Protein AF-A0AAN7XV33-F1 (afdb_monomer_lite)

Foldseek 3Di:
DPPDPPDDPLQVQLVVCLVLQVVLVFDNLCSSVLSSLLSCCAEPRLVVSVVSLVQQVVQVVVVDDCADPNDGSHGDPLSSQLSVLLSPDGLYPVVLVVQLVVVCVVPVVCSVVSVVCSVVVSVVRSVVSSVRSSVSSVPDDPLPLVVCLVPDDQAQPDPSLLVSLVVQLVQWDDDPNDIDGDDPLNPDPCSVVSNQSSCVHHVVVVRPVND

Organism: Eleginops maclovinus (NCBI:txid56733)

Secondary structure (DSSP, 8-state):
--S-TT--HHHHHHHHHHHHHHHTT--HHHHHHHHHHHHHHHHT-HHHHHHHHHHHHHHHHTT--SEETTEE----HHHHHHHHHHH-S--SHHHHHHHHHHHHHH-GGGHHHHHHHHHHHHHHHHHHHHHHHHHHHHH-----HHHHHHHS---TT-HHHHHHHHHHHHTEEEETTEEEE-GGGTT-TTHHHHHHHHHHHS--TTSGGG-

pLDDT: mean 87.19, std 9.7, range [51.56, 97.25]

Sequence (211 aa):
MVGYPSITFQWLCSYVFMPVAFVMGIPYEESFTVAELIGTKLFLNEFVAYQKLSALKTNRLSGIDQIVGGQLQWLSVRSEIISTYSLCGFANFSSLGIMIGGLTSICPSRRNDISSMVLRAMLTATTVSLINACIAGILFVPLDCVNLFTTSVFNATDVDIQTCCQDLFQKSTDINGTISFEESWSTVTNVTVFLAKCCQCCNLSDVPVCF

Radius of gyration: 23.07 Å; chains: 1; bounding box: 62×26×62 Å

Structure (mmCIF, N/CA/C/O backbone):
data_AF-A0AAN7XV33-F1
#
_entry.id   AF-A0AAN7XV33-F1
#
loop_
_atom_site.group_PDB
_atom_site.id
_atom_site.type_symbol
_atom_site.label_atom_id
_atom_site.label_alt_id
_atom_site.label_comp_id
_atom_site.label_asym_id
_atom_site.label_entity_id
_atom_site.label_seq_id
_atom_site.pdbx_PDB_ins_code
_atom_site.Cartn_x
_atom_site.Cartn_y
_atom_site.Cartn_z
_atom_site.occupancy
_atom_site.B_iso_or_equiv
_atom_site.auth_seq_id
_atom_site.auth_comp_id
_atom_site.auth_asym_id
_atom_site.auth_atom_id
_atom_site.pdbx_PDB_model_num
ATOM 1 N N . MET A 1 1 ? -16.958 6.732 -27.019 1.00 56.16 1 MET A N 1
ATOM 2 C CA . MET A 1 1 ? -16.419 5.361 -27.176 1.00 56.16 1 MET A CA 1
ATOM 3 C C . MET A 1 1 ? -16.771 4.577 -25.912 1.00 56.16 1 MET A C 1
ATOM 5 O O . MET A 1 1 ? -16.622 5.126 -24.833 1.00 56.16 1 MET A O 1
ATOM 9 N N . VAL A 1 2 ? -17.343 3.376 -26.051 1.00 77.19 2 VAL A N 1
ATOM 10 C CA . VAL A 1 2 ? -17.753 2.403 -24.997 1.00 77.19 2 VAL A CA 1
ATOM 11 C C . VAL A 1 2 ? -18.768 2.850 -23.917 1.00 77.19 2 VAL A C 1
ATOM 13 O O . VAL A 1 2 ? -19.321 1.999 -23.238 1.00 77.19 2 VAL A O 1
ATOM 16 N N . GLY A 1 3 ? -19.098 4.138 -23.777 1.00 82.06 3 GLY A N 1
ATOM 17 C CA . GLY A 1 3 ? -20.213 4.593 -22.923 1.00 82.06 3 GLY A CA 1
ATOM 18 C C . GLY A 1 3 ? -19.929 4.627 -21.414 1.00 82.06 3 GLY A C 1
ATOM 19 O O . GLY A 1 3 ? -20.842 4.889 -20.640 1.00 82.06 3 GLY A O 1
ATOM 20 N N . TYR A 1 4 ? -18.674 4.425 -20.998 1.00 78.81 4 TYR A N 1
ATOM 21 C CA . TYR A 1 4 ? -18.235 4.503 -19.602 1.00 78.81 4 TYR A CA 1
ATOM 22 C C . TYR A 1 4 ? -17.256 5.672 -19.402 1.00 78.81 4 TYR A C 1
ATOM 24 O O . TYR A 1 4 ? -16.061 5.513 -19.655 1.00 78.81 4 TYR A O 1
ATOM 32 N N . PRO A 1 5 ? -17.724 6.853 -18.954 1.00 78.81 5 PRO A N 1
ATOM 33 C CA . PRO A 1 5 ? -16.861 8.018 -18.737 1.00 78.81 5 PRO A CA 1
ATOM 34 C C . PRO A 1 5 ? -15.928 7.863 -17.524 1.00 78.81 5 PRO A C 1
ATOM 36 O O . PRO A 1 5 ? -14.960 8.603 -17.399 1.00 78.81 5 PRO A O 1
ATOM 39 N N . SER A 1 6 ? -16.200 6.896 -16.644 1.00 77.81 6 SER A N 1
ATOM 40 C CA . SER A 1 6 ? -15.480 6.685 -15.383 1.00 77.81 6 SER A CA 1
ATOM 41 C C . SER A 1 6 ? -14.223 5.815 -15.511 1.00 77.81 6 SER A C 1
ATOM 43 O O . SER A 1 6 ? -13.565 5.557 -14.505 1.00 77.81 6 SER A O 1
ATOM 45 N N . ILE A 1 7 ? -13.893 5.321 -16.712 1.00 83.81 7 ILE A N 1
ATOM 46 C CA . ILE A 1 7 ? -12.700 4.490 -16.919 1.00 83.81 7 ILE A CA 1
ATOM 47 C C . ILE A 1 7 ? -11.463 5.384 -16.867 1.00 83.81 7 ILE A C 1
ATOM 49 O O . ILE A 1 7 ? -11.225 6.202 -17.756 1.00 83.81 7 ILE A O 1
ATOM 53 N N . THR A 1 8 ? -10.654 5.188 -15.832 1.00 87.12 8 THR A N 1
ATOM 54 C CA . THR A 1 8 ? -9.361 5.850 -15.660 1.00 87.12 8 THR A CA 1
ATOM 55 C C . THR A 1 8 ? -8.220 4.847 -15.824 1.00 87.12 8 THR A C 1
ATOM 57 O O . THR A 1 8 ? -8.401 3.636 -15.686 1.00 87.12 8 THR A O 1
ATOM 60 N N . PHE A 1 9 ? -7.013 5.339 -16.111 1.00 86.75 9 PHE A N 1
ATOM 61 C CA . PHE A 1 9 ? -5.818 4.488 -16.172 1.00 86.75 9 PHE A CA 1
ATOM 62 C C . PHE A 1 9 ? -5.562 3.780 -14.834 1.00 86.75 9 PHE A C 1
ATOM 64 O O . PHE A 1 9 ? -5.231 2.601 -14.786 1.00 86.75 9 PHE A O 1
ATOM 71 N N . GLN A 1 10 ? -5.798 4.502 -13.745 1.00 86.31 10 GLN A N 1
ATOM 72 C CA . GLN A 1 10 ? -5.753 4.020 -12.374 1.00 86.31 10 GLN A CA 1
ATOM 73 C C . GLN A 1 10 ? -6.691 2.830 -12.157 1.00 86.31 10 GLN A C 1
ATOM 75 O O . GLN A 1 10 ? -6.275 1.810 -11.612 1.00 86.31 10 GLN A O 1
ATOM 80 N N . TRP A 1 11 ? -7.925 2.936 -12.654 1.00 87.38 11 TRP A N 1
ATOM 81 C CA . TRP A 1 11 ? -8.906 1.859 -12.595 1.00 87.38 11 TRP A CA 1
ATOM 82 C C . TRP A 1 11 ? -8.455 0.634 -13.398 1.00 87.38 11 TRP A C 1
ATOM 84 O O . TRP A 1 11 ? -8.619 -0.492 -12.954 1.00 87.38 11 TRP A O 1
ATOM 94 N N . LEU A 1 12 ? -7.815 0.810 -14.556 1.00 90.56 12 LEU A N 1
ATOM 95 C CA . LEU A 1 12 ? -7.254 -0.332 -15.284 1.00 90.56 12 LEU A CA 1
ATOM 96 C C . LEU A 1 12 ? -6.119 -1.003 -14.492 1.00 90.56 12 LEU A C 1
ATOM 98 O O . LEU A 1 12 ? -6.066 -2.229 -14.389 1.00 90.56 12 LEU A O 1
ATOM 102 N N . CYS A 1 13 ? -5.224 -0.205 -13.907 1.00 89.06 13 CYS A N 1
ATOM 103 C CA . CYS A 1 13 ? -4.140 -0.709 -13.071 1.00 89.06 13 CYS A CA 1
ATOM 104 C C . CYS A 1 13 ? -4.648 -1.463 -11.839 1.00 89.06 13 CYS A C 1
ATOM 106 O O . CYS A 1 13 ? -4.060 -2.487 -11.493 1.00 89.06 13 CYS A O 1
ATOM 108 N N . SER A 1 14 ? -5.728 -1.001 -11.201 1.00 90.50 14 SER A N 1
ATOM 109 C CA . SER A 1 14 ? -6.279 -1.675 -10.023 1.00 90.50 14 SER A CA 1
ATOM 110 C C . SER A 1 14 ? -6.712 -3.103 -10.347 1.00 90.50 14 SER A C 1
ATOM 112 O O . SER A 1 14 ? -6.350 -4.019 -9.621 1.00 90.50 14 SER A O 1
ATOM 114 N N . TYR A 1 15 ? -7.375 -3.335 -11.482 1.00 92.75 15 TYR A N 1
ATOM 115 C CA . TYR A 1 15 ? -7.776 -4.685 -11.893 1.00 92.75 15 TYR A CA 1
ATOM 116 C C . TYR A 1 15 ? -6.590 -5.572 -12.283 1.00 92.75 15 TYR A C 1
ATOM 118 O O . TYR A 1 15 ? -6.571 -6.753 -11.939 1.00 92.75 15 TYR A O 1
ATOM 126 N N . VAL A 1 16 ? -5.586 -5.021 -12.974 1.00 94.44 16 VAL A N 1
ATOM 127 C CA . VAL A 1 16 ? -4.406 -5.790 -13.411 1.00 94.44 16 VAL A CA 1
ATOM 128 C C . VAL A 1 16 ? -3.542 -6.224 -12.225 1.00 94.44 16 VAL A C 1
ATOM 130 O O . VAL A 1 16 ? -3.066 -7.358 -12.196 1.00 94.44 16 VAL A O 1
ATOM 133 N N . PHE A 1 17 ? -3.339 -5.344 -11.241 1.00 95.50 17 PHE A N 1
ATOM 134 C CA . PHE A 1 17 ? -2.479 -5.619 -10.087 1.00 95.50 17 PHE A CA 1
ATOM 135 C C . PHE A 1 17 ? -3.232 -6.143 -8.856 1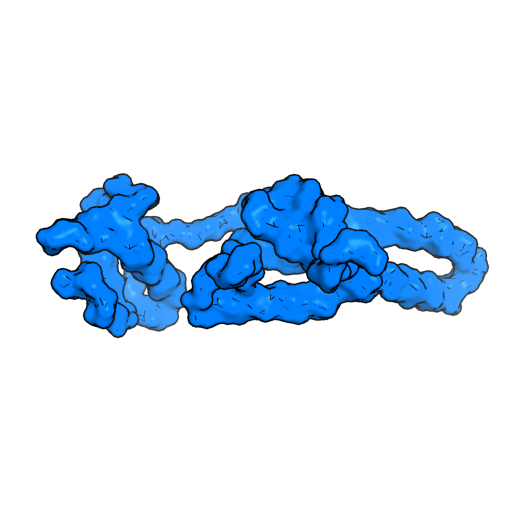.00 95.50 17 PHE A C 1
ATOM 137 O O . PHE A 1 17 ? -2.578 -6.492 -7.874 1.00 95.50 17 PHE A O 1
ATOM 144 N N . MET A 1 18 ? -4.567 -6.258 -8.891 1.00 96.56 18 MET A N 1
ATOM 145 C CA . MET A 1 18 ? -5.355 -6.791 -7.768 1.00 96.56 18 MET A CA 1
ATOM 146 C C . MET A 1 18 ? -4.864 -8.167 -7.295 1.00 96.56 18 MET A C 1
ATOM 148 O O . MET A 1 18 ? -4.643 -8.309 -6.091 1.00 96.56 18 MET A O 1
ATOM 152 N N . PRO A 1 19 ? -4.582 -9.151 -8.177 1.00 96.06 19 PRO A N 1
ATOM 153 C CA . PRO A 1 19 ? -4.077 -10.448 -7.729 1.00 96.06 19 PRO A CA 1
ATOM 154 C C . PRO A 1 19 ? -2.747 -10.342 -6.974 1.00 96.06 19 PRO A C 1
ATOM 156 O O . PRO A 1 19 ? -2.507 -11.092 -6.033 1.00 96.06 19 PRO A O 1
ATOM 159 N N . VAL A 1 20 ? -1.890 -9.391 -7.360 1.00 95.38 20 VAL A N 1
ATOM 160 C CA . VAL A 1 20 ? -0.603 -9.149 -6.694 1.00 95.38 20 VAL A CA 1
ATOM 161 C C . VAL A 1 20 ? -0.830 -8.569 -5.300 1.00 95.38 20 VAL A C 1
ATOM 163 O O . VAL A 1 20 ? -0.272 -9.085 -4.337 1.00 95.38 20 VAL A O 1
ATOM 166 N N . ALA A 1 21 ? -1.684 -7.546 -5.185 1.00 96.31 21 ALA A N 1
ATOM 167 C CA . ALA A 1 21 ? -2.032 -6.937 -3.902 1.00 96.31 21 ALA A CA 1
ATOM 168 C C . ALA A 1 21 ? -2.654 -7.960 -2.936 1.00 96.31 21 ALA A C 1
ATOM 170 O O . ALA A 1 21 ? -2.269 -8.023 -1.770 1.00 96.31 21 ALA A O 1
ATOM 171 N N . PHE A 1 22 ? -3.542 -8.818 -3.437 1.00 96.56 22 PHE A N 1
ATOM 172 C CA . PHE A 1 22 ? -4.179 -9.860 -2.638 1.00 96.56 22 PHE A CA 1
ATOM 173 C C . PHE A 1 22 ? -3.168 -10.895 -2.113 1.00 96.56 22 PHE A C 1
ATOM 175 O O . PHE A 1 22 ? -3.155 -11.213 -0.925 1.00 96.56 22 PHE A O 1
ATOM 182 N N . VAL A 1 23 ? -2.249 -11.371 -2.965 1.00 95.31 23 VAL A N 1
ATOM 183 C CA . VAL A 1 23 ? -1.195 -12.330 -2.569 1.00 95.31 23 VAL A CA 1
ATOM 184 C C . VAL A 1 23 ? -0.235 -11.749 -1.523 1.00 95.31 23 VAL A C 1
ATOM 186 O O . VAL A 1 23 ? 0.327 -12.500 -0.728 1.00 95.31 23 VAL A O 1
ATOM 189 N N . MET A 1 24 ? -0.076 -10.424 -1.461 1.00 94.38 24 MET A N 1
ATOM 190 C CA . MET A 1 24 ? 0.727 -9.760 -0.425 1.00 94.38 24 MET A CA 1
ATOM 191 C C . MET A 1 24 ? 0.087 -9.785 0.975 1.00 94.38 24 MET A C 1
ATOM 193 O O . MET A 1 24 ? 0.720 -9.350 1.937 1.00 94.38 24 MET A O 1
ATOM 197 N N . GLY A 1 25 ? -1.142 -10.294 1.109 1.00 92.50 25 GLY A N 1
ATOM 198 C CA . GLY A 1 25 ? -1.858 -10.396 2.384 1.00 92.50 25 GLY A CA 1
ATOM 199 C C . GLY A 1 25 ? -2.783 -9.215 2.683 1.00 92.50 25 GLY A C 1
ATOM 200 O O . GLY A 1 25 ? -3.130 -8.997 3.844 1.00 92.50 25 GLY A O 1
ATOM 201 N N . ILE A 1 26 ? -3.164 -8.454 1.654 1.00 96.00 26 ILE A N 1
ATOM 202 C CA . ILE A 1 26 ? -4.131 -7.354 1.748 1.00 96.00 26 ILE A CA 1
ATOM 203 C C . ILE A 1 26 ? -5.549 -7.935 1.654 1.00 96.00 26 ILE A C 1
ATOM 205 O O . ILE A 1 26 ? -5.785 -8.803 0.809 1.00 96.00 26 ILE A O 1
ATOM 209 N N . PRO A 1 27 ? -6.503 -7.492 2.494 1.00 94.50 27 PRO A N 1
ATOM 210 C CA . PRO A 1 27 ? -7.889 -7.935 2.402 1.00 94.50 27 PRO A CA 1
ATOM 211 C C . PRO A 1 27 ? -8.497 -7.562 1.043 1.00 94.50 27 PRO A C 1
ATOM 213 O O . PRO A 1 27 ? -8.068 -6.614 0.375 1.00 94.50 27 PRO A O 1
ATOM 216 N N . TYR A 1 28 ? -9.478 -8.341 0.593 1.00 93.56 28 TYR A N 1
ATOM 217 C CA . TYR A 1 28 ? -10.018 -8.237 -0.764 1.00 93.56 28 TYR A CA 1
ATOM 218 C C . TYR A 1 28 ? -10.614 -6.849 -1.050 1.00 93.56 28 TYR A C 1
ATOM 220 O O . TYR A 1 28 ? -10.401 -6.282 -2.122 1.00 93.56 28 TYR A O 1
ATOM 228 N N . GLU A 1 29 ? -11.283 -6.267 -0.057 1.00 92.62 29 GLU A N 1
ATOM 229 C CA . GLU A 1 29 ? -11.943 -4.961 -0.114 1.00 92.62 29 GLU A CA 1
ATOM 230 C C . GLU A 1 29 ? -10.941 -3.819 -0.347 1.00 92.62 29 GLU A C 1
ATOM 232 O O . GLU A 1 29 ? -11.247 -2.833 -1.017 1.00 92.62 29 GLU A O 1
ATOM 237 N N . GLU A 1 30 ? -9.717 -3.972 0.162 1.00 95.12 30 GLU A N 1
ATOM 238 C CA . GLU A 1 30 ? -8.647 -2.973 0.077 1.00 95.12 30 GLU A CA 1
ATOM 239 C C . GLU A 1 30 ? -7.686 -3.236 -1.096 1.00 95.12 30 GLU A C 1
ATOM 241 O O . GLU A 1 30 ? -6.948 -2.344 -1.529 1.00 95.12 30 GLU A O 1
ATOM 246 N N . SER A 1 31 ? -7.714 -4.452 -1.652 1.00 96.12 31 SER A N 1
ATOM 247 C CA . SER A 1 31 ? -6.762 -4.922 -2.663 1.00 96.12 31 SER A CA 1
ATOM 248 C C . SER A 1 31 ? -6.803 -4.102 -3.952 1.00 96.12 31 SER A C 1
ATOM 250 O O . SER A 1 31 ? -5.754 -3.847 -4.539 1.00 96.12 31 SER A O 1
ATOM 252 N N . PHE A 1 32 ? -7.978 -3.635 -4.384 1.00 95.31 32 PHE A N 1
ATOM 253 C CA . PHE A 1 32 ? -8.100 -2.799 -5.585 1.00 95.31 32 PHE A CA 1
ATOM 254 C C . PHE A 1 32 ? -7.415 -1.438 -5.414 1.00 95.31 32 PHE A C 1
ATOM 256 O O . PHE A 1 32 ? -6.671 -1.000 -6.293 1.00 95.31 32 PHE A O 1
ATOM 263 N N . THR A 1 33 ? -7.611 -0.788 -4.267 1.00 95.31 33 THR A N 1
ATOM 264 C CA . THR A 1 33 ? -6.989 0.506 -3.965 1.00 95.31 33 THR A CA 1
ATOM 265 C C . THR A 1 33 ? -5.472 0.369 -3.880 1.00 95.31 33 THR A C 1
ATOM 267 O O . THR A 1 33 ? -4.739 1.183 -4.439 1.00 95.31 33 THR A O 1
ATOM 270 N N . VAL A 1 34 ? -4.965 -0.696 -3.253 1.00 96.62 34 VAL A N 1
ATOM 271 C CA . VAL A 1 34 ? -3.512 -0.914 -3.174 1.00 96.62 34 VAL A CA 1
ATOM 272 C C . VAL A 1 34 ? -2.917 -1.314 -4.525 1.00 96.62 34 VAL A C 1
ATOM 274 O O . VAL A 1 34 ? -1.835 -0.849 -4.886 1.00 96.62 34 VAL A O 1
ATOM 277 N N . ALA A 1 35 ? -3.637 -2.089 -5.333 1.00 96.56 35 ALA A N 1
ATOM 278 C CA . ALA A 1 35 ? -3.244 -2.389 -6.705 1.00 96.56 35 ALA A CA 1
ATOM 279 C C . ALA A 1 35 ? -3.125 -1.127 -7.574 1.00 96.56 35 ALA A C 1
ATOM 281 O O . ALA A 1 35 ? -2.191 -1.009 -8.374 1.00 96.56 35 ALA A O 1
ATOM 282 N N . GLU A 1 36 ? -4.010 -0.146 -7.380 1.00 95.75 36 GLU A N 1
ATOM 283 C CA . GLU A 1 36 ? -3.884 1.165 -8.017 1.00 95.75 36 GLU A CA 1
ATOM 284 C C . GLU A 1 36 ? -2.577 1.868 -7.618 1.00 95.75 36 GLU A C 1
ATOM 286 O O . GLU A 1 36 ? -1.900 2.444 -8.478 1.00 95.75 36 GLU A O 1
ATOM 291 N N . LEU A 1 37 ? -2.193 1.819 -6.338 1.00 96.50 37 LEU A N 1
ATOM 292 C CA . LEU A 1 37 ? -0.940 2.406 -5.851 1.00 96.50 37 LEU A CA 1
ATOM 293 C C . LEU A 1 37 ? 0.283 1.720 -6.477 1.00 96.50 37 LEU A C 1
ATOM 295 O O . LEU A 1 37 ? 1.192 2.408 -6.945 1.00 96.50 37 LEU A O 1
ATOM 299 N N . ILE A 1 38 ? 0.284 0.384 -6.553 1.00 96.31 38 ILE A N 1
ATOM 300 C CA . ILE A 1 38 ? 1.355 -0.403 -7.190 1.00 96.31 38 ILE A CA 1
ATOM 301 C C . ILE A 1 38 ? 1.483 -0.037 -8.675 1.00 96.31 38 ILE A C 1
ATOM 303 O O . ILE A 1 38 ? 2.589 0.220 -9.159 1.00 96.31 38 ILE A O 1
ATOM 307 N N . GLY A 1 39 ? 0.361 0.055 -9.395 1.00 94.94 39 GLY A N 1
ATOM 308 C CA . GLY A 1 39 ? 0.359 0.476 -10.796 1.00 94.94 39 GLY A CA 1
ATOM 309 C C . GLY A 1 39 ? 0.819 1.924 -10.980 1.00 94.94 39 GLY A C 1
ATOM 310 O O . GLY A 1 39 ? 1.644 2.206 -11.850 1.00 94.94 39 GLY A O 1
ATOM 311 N N . THR A 1 40 ? 0.359 2.835 -10.118 1.00 94.62 40 THR A N 1
ATOM 312 C CA . THR A 1 40 ? 0.789 4.244 -10.101 1.00 94.62 40 THR A CA 1
ATOM 313 C C . THR A 1 40 ? 2.304 4.343 -9.910 1.00 94.62 40 THR A C 1
ATOM 315 O O . THR A 1 40 ? 2.958 5.087 -10.641 1.00 94.62 40 THR A O 1
ATOM 318 N N . LYS A 1 41 ? 2.880 3.549 -8.999 1.00 94.69 41 LYS A N 1
ATOM 319 C CA . LYS A 1 41 ? 4.332 3.459 -8.815 1.00 94.69 41 LYS A CA 1
ATOM 320 C C . LYS A 1 41 ? 5.038 3.005 -10.087 1.00 94.69 41 LYS A C 1
ATOM 322 O O . LYS A 1 41 ? 5.984 3.663 -10.505 1.00 94.69 41 LYS A O 1
ATOM 327 N N . LEU A 1 42 ? 4.600 1.896 -10.684 1.00 93.94 42 LEU A N 1
ATOM 328 C CA . LEU A 1 42 ? 5.303 1.276 -11.808 1.00 93.94 42 LEU A CA 1
ATOM 329 C C . LEU A 1 42 ? 5.317 2.182 -13.049 1.00 93.94 42 LEU A C 1
ATOM 331 O O . LEU A 1 42 ? 6.348 2.308 -13.714 1.00 93.94 42 LEU A O 1
ATOM 335 N N . PHE A 1 43 ? 4.177 2.810 -13.351 1.00 92.94 43 PHE A N 1
ATOM 336 C CA . PHE A 1 43 ? 3.985 3.589 -14.575 1.00 92.94 43 PHE A CA 1
ATOM 337 C C . PHE A 1 43 ? 4.299 5.078 -14.441 1.00 92.94 43 PHE A C 1
ATOM 339 O O . PHE A 1 43 ? 4.756 5.670 -15.415 1.00 92.94 43 PHE A O 1
ATOM 346 N N . LEU A 1 44 ? 4.064 5.687 -13.275 1.00 92.06 44 LEU A N 1
ATOM 347 C CA . LEU A 1 44 ? 4.370 7.101 -13.043 1.00 92.06 44 LEU A CA 1
ATOM 348 C C . LEU A 1 44 ? 5.654 7.238 -12.223 1.00 92.06 44 LEU A C 1
ATOM 350 O O . LEU A 1 44 ? 6.710 7.536 -12.782 1.00 92.06 44 LEU A O 1
ATOM 354 N N . ASN A 1 45 ? 5.548 7.049 -10.907 1.00 93.56 45 ASN A N 1
ATOM 355 C CA . ASN A 1 45 ? 6.648 7.011 -9.942 1.00 93.56 45 ASN A CA 1
ATOM 356 C C . ASN A 1 45 ? 6.105 6.742 -8.526 1.00 93.56 45 ASN A C 1
ATOM 358 O O . ASN A 1 45 ? 4.907 6.857 -8.252 1.00 93.56 45 ASN A O 1
ATOM 362 N N . GLU A 1 46 ? 7.010 6.421 -7.607 1.00 95.12 46 GLU A N 1
ATOM 363 C CA . GLU A 1 46 ? 6.719 6.174 -6.197 1.00 95.12 46 GLU A CA 1
ATOM 364 C C . GLU A 1 46 ? 6.228 7.415 -5.438 1.00 95.12 46 GLU A C 1
ATOM 366 O O . GLU A 1 46 ? 5.400 7.270 -4.545 1.00 95.12 46 GLU A O 1
ATOM 371 N N . PHE A 1 47 ? 6.658 8.631 -5.793 1.00 94.62 47 PHE A N 1
ATOM 372 C CA . PHE A 1 47 ? 6.239 9.854 -5.093 1.00 94.62 47 PHE A CA 1
ATOM 373 C C . PHE A 1 47 ? 4.743 10.143 -5.259 1.00 94.62 47 PHE A C 1
ATOM 375 O O . PHE A 1 47 ? 4.060 10.442 -4.281 1.00 94.62 47 PHE A O 1
ATOM 382 N N . VAL A 1 48 ? 4.210 9.997 -6.474 1.00 94.94 48 VAL A N 1
ATOM 383 C CA . VAL A 1 48 ? 2.774 10.147 -6.758 1.00 94.94 48 VAL A CA 1
ATOM 384 C C . VAL A 1 48 ? 1.974 9.063 -6.032 1.00 94.94 48 VAL A C 1
ATOM 386 O O . VAL A 1 48 ? 0.900 9.337 -5.496 1.00 94.94 48 VAL A O 1
ATOM 389 N N . ALA A 1 49 ? 2.502 7.838 -5.964 1.00 95.94 49 ALA A N 1
ATOM 390 C CA . ALA A 1 49 ? 1.876 6.765 -5.198 1.00 95.94 49 ALA A CA 1
ATOM 391 C C . ALA A 1 49 ? 1.870 7.068 -3.686 1.00 95.94 49 ALA A C 1
ATOM 393 O O . ALA A 1 49 ? 0.837 6.911 -3.037 1.00 95.94 49 ALA A O 1
ATOM 394 N N . TYR A 1 50 ? 2.973 7.578 -3.128 1.00 97.06 50 TYR A N 1
ATOM 395 C CA . TYR A 1 50 ? 3.043 7.982 -1.721 1.00 97.06 50 TYR A CA 1
ATOM 396 C C . TYR A 1 50 ? 2.132 9.161 -1.391 1.00 97.06 50 TYR A C 1
ATOM 398 O O . TYR A 1 50 ? 1.545 9.179 -0.313 1.00 97.06 50 TYR A O 1
ATOM 406 N N . GLN A 1 51 ? 1.955 10.116 -2.306 1.00 97.25 51 GLN A N 1
ATOM 407 C CA . GLN A 1 51 ? 1.006 11.211 -2.113 1.00 97.25 51 GLN A CA 1
ATOM 408 C C . GLN A 1 51 ? -0.427 10.682 -1.954 1.00 97.25 51 GLN A C 1
ATOM 410 O O . GLN A 1 51 ? -1.143 11.104 -1.046 1.00 97.25 51 GLN A O 1
ATOM 415 N N . LYS A 1 52 ? -0.829 9.714 -2.788 1.00 95.5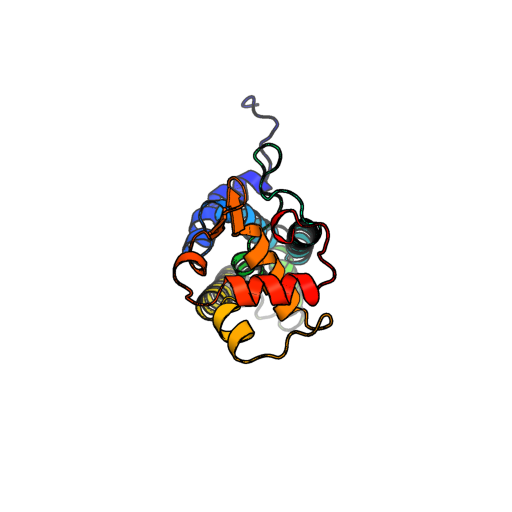6 52 LYS A N 1
ATOM 416 C CA . LYS A 1 52 ? -2.133 9.048 -2.660 1.00 95.56 52 LYS A CA 1
ATOM 417 C C . LYS A 1 52 ? -2.247 8.253 -1.361 1.00 95.56 52 LYS A C 1
ATOM 419 O O . LYS A 1 52 ? -3.247 8.384 -0.663 1.00 95.56 52 LYS A O 1
ATOM 424 N N . LEU A 1 53 ? -1.219 7.479 -1.005 1.00 96.81 53 LEU A N 1
ATOM 425 C CA . LEU A 1 53 ? -1.195 6.738 0.259 1.00 96.81 53 LEU A CA 1
ATOM 426 C C . LEU A 1 53 ? -1.290 7.678 1.473 1.00 96.81 53 LEU A C 1
ATOM 428 O O . LEU A 1 53 ? -1.996 7.375 2.430 1.00 96.81 53 LEU A O 1
ATOM 432 N N . SER A 1 54 ? -0.635 8.840 1.422 1.00 96.88 54 SER A N 1
ATOM 433 C CA . SER A 1 54 ? -0.738 9.854 2.473 1.00 96.88 54 SER A CA 1
ATOM 434 C C . SER A 1 54 ? -2.158 10.392 2.603 1.00 96.88 54 SER A C 1
ATOM 436 O O . SER A 1 54 ? -2.611 10.573 3.726 1.00 96.88 54 SER A O 1
ATOM 438 N N . ALA A 1 55 ? -2.868 10.626 1.495 1.00 95.88 55 ALA A N 1
ATOM 439 C CA . ALA A 1 55 ? -4.258 11.075 1.541 1.00 95.88 55 ALA A CA 1
ATOM 440 C C . ALA A 1 55 ? -5.170 10.024 2.200 1.00 95.88 55 ALA A C 1
ATOM 442 O O . ALA A 1 55 ? -5.949 10.365 3.086 1.00 95.88 55 ALA A O 1
ATOM 443 N N . LEU A 1 56 ? -4.999 8.742 1.852 1.00 95.25 56 LEU A N 1
ATOM 444 C CA . LEU A 1 56 ? -5.718 7.629 2.490 1.00 95.25 56 LEU A CA 1
ATOM 445 C C . LEU A 1 56 ? -5.429 7.553 3.999 1.00 95.25 56 LEU A C 1
ATOM 447 O O . LEU A 1 56 ? -6.340 7.364 4.802 1.00 95.25 56 LEU A O 1
ATOM 451 N N . LYS A 1 57 ? -4.173 7.765 4.401 1.00 94.00 57 LYS A N 1
ATOM 452 C CA . LYS A 1 57 ? -3.791 7.799 5.816 1.00 94.00 57 LYS A CA 1
ATOM 453 C C . LYS A 1 57 ? -4.403 8.994 6.552 1.00 94.00 57 LYS A C 1
ATOM 455 O O . LYS A 1 57 ? -4.892 8.845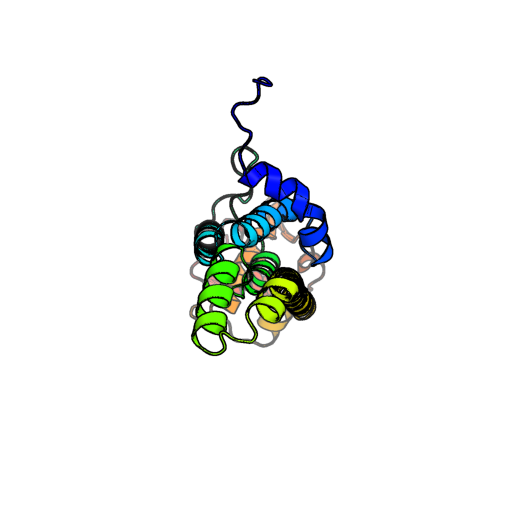 7.667 1.00 94.00 57 LYS A O 1
ATOM 460 N N . THR A 1 58 ? -4.402 10.182 5.948 1.00 94.00 58 THR A N 1
ATOM 461 C CA . THR A 1 58 ? -5.029 11.381 6.530 1.00 94.00 58 THR A CA 1
ATOM 462 C C . THR A 1 58 ? -6.532 11.193 6.710 1.00 94.00 58 THR A C 1
ATOM 464 O O . THR A 1 58 ? -7.069 11.573 7.749 1.00 94.00 58 THR A O 1
ATOM 467 N N . ASN A 1 59 ? -7.193 10.557 5.744 1.00 92.56 59 ASN A N 1
ATOM 468 C CA . ASN A 1 59 ? -8.603 10.194 5.825 1.00 92.56 59 ASN A CA 1
ATOM 469 C C . ASN A 1 59 ? -8.880 9.291 7.035 1.00 92.56 59 ASN A C 1
ATOM 471 O O . ASN A 1 59 ? -9.756 9.609 7.836 1.00 92.56 59 ASN A O 1
ATOM 475 N N . ARG A 1 60 ? -8.071 8.240 7.241 1.00 90.69 60 ARG A N 1
ATOM 476 C CA . ARG A 1 60 ? -8.182 7.380 8.431 1.00 90.69 60 ARG A CA 1
ATOM 477 C C . ARG A 1 60 ? -8.055 8.173 9.730 1.00 90.69 60 ARG A C 1
ATOM 479 O O . ARG A 1 60 ? -8.861 8.010 10.636 1.00 90.69 60 ARG A O 1
ATOM 486 N N . LEU A 1 61 ? -7.040 9.035 9.822 1.00 85.00 61 LEU A N 1
ATOM 487 C CA . LEU A 1 61 ? -6.767 9.826 11.028 1.00 85.00 61 LEU A CA 1
ATOM 488 C C . LEU A 1 61 ? -7.833 10.896 11.301 1.00 85.00 61 LEU A C 1
ATOM 490 O O . LEU A 1 61 ? -7.955 11.353 12.432 1.00 85.00 61 LEU A O 1
ATOM 494 N N . SER A 1 62 ? -8.597 11.283 10.280 1.00 85.06 62 SER A N 1
ATOM 495 C CA . SER A 1 62 ? -9.693 12.249 10.394 1.00 85.06 62 SER A CA 1
ATOM 496 C C . SER A 1 62 ? -11.012 11.601 10.837 1.00 85.06 62 SER A C 1
ATOM 498 O O . SER A 1 62 ? -11.981 12.318 11.065 1.00 85.06 62 SER A O 1
ATOM 500 N N . GLY A 1 63 ? -11.063 10.267 10.957 1.00 79.00 63 GLY A N 1
ATOM 501 C CA . GLY A 1 63 ? -12.231 9.530 11.448 1.00 79.00 63 GLY A CA 1
ATOM 502 C C . GLY A 1 63 ? -13.420 9.501 10.486 1.00 79.00 63 GLY A C 1
ATOM 503 O O . GLY A 1 63 ? -14.550 9.329 10.931 1.00 79.00 63 GLY A O 1
ATOM 504 N N . ILE A 1 64 ? -13.190 9.690 9.183 1.00 84.81 64 ILE A N 1
ATOM 505 C CA . ILE A 1 64 ? -14.256 9.560 8.180 1.00 84.81 64 ILE A CA 1
ATOM 506 C C . ILE A 1 64 ? -14.613 8.088 7.952 1.00 84.81 64 ILE A C 1
ATOM 508 O O . ILE A 1 64 ? -13.778 7.206 8.159 1.00 84.81 64 ILE A O 1
ATOM 512 N N . ASP A 1 65 ? -15.825 7.820 7.472 1.00 84.50 65 ASP A N 1
ATOM 513 C CA . ASP A 1 65 ? -16.254 6.458 7.151 1.00 84.50 65 ASP A CA 1
ATOM 514 C C . ASP A 1 65 ? -15.334 5.798 6.113 1.00 84.50 65 ASP A C 1
ATOM 516 O O . ASP A 1 65 ? -14.882 6.430 5.153 1.00 84.50 65 ASP A O 1
ATOM 520 N N . GLN A 1 66 ? -15.073 4.499 6.288 1.00 84.81 66 GLN A N 1
ATOM 521 C CA . GLN A 1 66 ? -14.172 3.736 5.413 1.00 84.81 66 GLN A CA 1
ATOM 522 C C . GLN A 1 66 ? -14.641 3.714 3.960 1.00 84.81 66 GLN A C 1
ATOM 524 O O . GLN A 1 66 ? -13.821 3.693 3.041 1.00 84.81 66 GLN A O 1
ATOM 529 N N . ILE A 1 67 ? -15.956 3.727 3.744 1.00 88.12 67 ILE A N 1
ATOM 530 C CA . ILE A 1 67 ? -16.570 3.685 2.422 1.00 88.12 67 ILE A CA 1
ATOM 531 C C . ILE A 1 67 ? -17.552 4.846 2.313 1.00 88.12 67 ILE A C 1
ATOM 533 O O . ILE A 1 67 ? -18.569 4.878 2.998 1.00 88.12 67 ILE A O 1
ATOM 537 N N . VAL A 1 68 ? -17.281 5.767 1.390 1.00 87.31 68 VAL A N 1
ATOM 538 C CA . VAL A 1 68 ? -18.165 6.897 1.078 1.00 87.31 68 VAL A CA 1
ATOM 539 C C . VAL A 1 68 ? -18.510 6.832 -0.403 1.00 87.31 68 VAL A C 1
ATOM 541 O O . VAL A 1 68 ? -17.624 6.777 -1.253 1.00 87.31 68 VAL A O 1
ATOM 544 N N . GLY A 1 69 ? -19.805 6.775 -0.728 1.00 82.69 69 GLY A N 1
ATOM 545 C CA . GLY A 1 69 ? -20.271 6.709 -2.120 1.00 82.69 69 GLY A CA 1
ATOM 546 C C . GLY A 1 69 ? -19.785 5.471 -2.891 1.00 82.69 69 GLY A C 1
ATOM 547 O O . GLY A 1 69 ? -19.603 5.540 -4.103 1.00 82.69 69 GLY A O 1
ATOM 548 N N . GLY A 1 70 ? -19.528 4.358 -2.193 1.00 82.00 70 GLY A N 1
ATOM 549 C CA . GLY A 1 70 ? -18.976 3.132 -2.784 1.00 82.00 70 GLY A CA 1
ATOM 550 C C . GLY A 1 70 ? -17.470 3.182 -3.065 1.00 82.00 70 GLY A C 1
ATOM 551 O O . GLY A 1 70 ? -16.944 2.268 -3.696 1.00 82.00 70 GLY A O 1
ATOM 552 N N . GLN A 1 71 ? -16.770 4.227 -2.611 1.00 83.94 71 GLN A N 1
ATOM 553 C CA . GLN A 1 71 ? -15.320 4.356 -2.728 1.00 83.94 71 GLN A CA 1
ATOM 554 C C . GLN A 1 71 ? -14.643 4.214 -1.371 1.00 83.94 71 GLN A C 1
ATOM 556 O O . GLN A 1 71 ? -15.048 4.851 -0.395 1.00 83.94 71 GLN A O 1
ATOM 561 N N . LEU A 1 72 ? -13.577 3.417 -1.348 1.00 90.19 72 LEU A N 1
ATOM 562 C CA . LEU A 1 72 ? -12.730 3.233 -0.181 1.00 90.19 72 LEU A CA 1
ATOM 563 C C . LEU A 1 72 ? -11.942 4.520 0.102 1.00 90.19 72 LEU A C 1
ATOM 565 O O . LEU A 1 72 ? -11.154 4.965 -0.733 1.00 90.19 72 LEU A O 1
ATOM 569 N N . GLN A 1 73 ? -12.161 5.113 1.271 1.00 91.88 73 GLN A N 1
ATOM 570 C CA . GLN A 1 73 ? -11.551 6.383 1.664 1.00 91.88 73 GLN A CA 1
ATOM 571 C C . GLN A 1 73 ? -10.224 6.214 2.399 1.00 91.88 73 GLN A C 1
ATOM 573 O O . GLN A 1 73 ? -9.388 7.117 2.358 1.00 91.88 73 GLN A O 1
ATOM 578 N N . TRP A 1 74 ? -10.021 5.083 3.071 1.00 93.81 74 TRP A N 1
ATOM 579 C CA . TRP A 1 74 ? -8.800 4.786 3.809 1.00 93.81 74 TRP A CA 1
ATOM 580 C C . TRP A 1 74 ? -8.523 3.281 3.893 1.00 93.81 74 TRP A C 1
ATOM 582 O O . TRP A 1 74 ? -9.390 2.460 3.600 1.00 93.81 74 TRP A O 1
ATOM 592 N N . LEU A 1 75 ? -7.286 2.929 4.257 1.00 93.94 75 LEU A N 1
ATOM 593 C CA . LEU A 1 75 ? -6.804 1.551 4.388 1.00 93.94 75 LEU A CA 1
ATOM 594 C C . LEU A 1 75 ? -6.610 1.191 5.861 1.00 93.94 75 LEU A C 1
ATOM 596 O O . LEU A 1 75 ? -6.215 2.038 6.661 1.00 93.94 75 LEU A O 1
ATOM 600 N N . SER A 1 76 ? -6.822 -0.072 6.216 1.00 92.19 76 SER A N 1
ATOM 601 C CA . SER A 1 76 ? -6.438 -0.601 7.523 1.00 92.19 76 SER A CA 1
ATOM 602 C C . SER A 1 76 ? -4.948 -0.360 7.806 1.00 92.19 76 SER A C 1
ATOM 604 O O . SER A 1 76 ? -4.118 -0.320 6.895 1.00 92.19 76 SER A O 1
ATOM 606 N N . VAL A 1 77 ? -4.575 -0.242 9.085 1.00 92.00 77 VAL A N 1
ATOM 607 C CA . VAL A 1 77 ? -3.177 0.017 9.494 1.00 92.00 77 VAL A CA 1
ATOM 608 C C . VAL A 1 77 ? -2.220 -1.035 8.924 1.00 92.00 77 VAL A C 1
ATOM 610 O O . VAL A 1 77 ? -1.132 -0.706 8.449 1.00 92.00 77 VAL A O 1
ATOM 613 N N . ARG A 1 78 ? -2.649 -2.302 8.898 1.00 92.88 78 ARG A N 1
ATOM 614 C CA . ARG A 1 78 ? -1.887 -3.397 8.292 1.00 92.88 78 ARG A CA 1
ATOM 615 C C . ARG A 1 78 ? -1.639 -3.149 6.802 1.00 92.88 78 ARG A C 1
ATOM 617 O O . ARG A 1 78 ? -0.499 -3.246 6.349 1.00 92.88 78 ARG A O 1
ATOM 624 N N . SER A 1 79 ? -2.678 -2.799 6.047 1.00 95.81 79 SER A N 1
ATOM 625 C CA . SER A 1 79 ? -2.570 -2.521 4.612 1.00 95.81 79 SER A CA 1
ATOM 626 C C . SER A 1 79 ? -1.789 -1.249 4.308 1.00 95.81 79 SER A C 1
ATOM 628 O O . SER A 1 79 ? -1.066 -1.223 3.314 1.00 95.81 79 SER A O 1
ATOM 630 N N . GLU A 1 80 ? -1.856 -0.217 5.156 1.00 95.75 80 GLU A N 1
ATOM 631 C CA . GLU A 1 80 ? -0.991 0.968 5.053 1.00 95.75 80 GLU A CA 1
ATOM 632 C C . GLU A 1 80 ? 0.490 0.579 5.148 1.00 95.75 80 GLU A C 1
ATOM 634 O O . GLU A 1 80 ? 1.307 1.041 4.346 1.00 95.75 80 GLU A O 1
ATOM 639 N N . ILE A 1 81 ? 0.843 -0.300 6.090 1.00 95.25 81 ILE A N 1
ATOM 640 C CA . ILE A 1 81 ? 2.217 -0.786 6.276 1.00 95.25 81 ILE A CA 1
ATOM 641 C C . ILE A 1 81 ? 2.658 -1.617 5.070 1.00 95.25 81 ILE A C 1
ATOM 643 O O . ILE A 1 81 ? 3.684 -1.306 4.461 1.00 95.25 81 ILE A O 1
ATOM 647 N N . ILE A 1 82 ? 1.872 -2.621 4.670 1.00 97.00 82 ILE A N 1
ATOM 648 C CA . ILE A 1 82 ? 2.171 -3.454 3.493 1.00 97.00 82 ILE A CA 1
ATOM 649 C C . ILE A 1 82 ? 2.344 -2.563 2.252 1.00 97.00 82 ILE A C 1
ATOM 651 O O . ILE A 1 82 ? 3.337 -2.679 1.529 1.00 97.00 82 ILE A O 1
ATOM 655 N N . SER A 1 83 ? 1.436 -1.606 2.043 1.00 97.06 83 SER A N 1
ATOM 656 C CA . SER A 1 83 ? 1.514 -0.642 0.942 1.00 97.06 83 SER A CA 1
ATOM 657 C C . SER A 1 83 ? 2.798 0.179 1.013 1.00 97.06 83 SER A C 1
ATOM 659 O O . SER A 1 83 ? 3.505 0.287 0.014 1.00 97.06 83 SER A O 1
ATOM 661 N N . THR A 1 84 ? 3.164 0.689 2.189 1.00 96.75 84 THR A N 1
ATOM 662 C CA . THR A 1 84 ? 4.382 1.487 2.393 1.00 96.75 84 THR A CA 1
ATOM 663 C C . THR A 1 84 ? 5.637 0.738 1.942 1.00 96.75 84 THR A C 1
ATOM 665 O O . THR A 1 84 ? 6.457 1.304 1.214 1.00 96.75 84 THR A O 1
ATOM 668 N N . TYR A 1 85 ? 5.768 -0.539 2.311 1.00 96.56 85 TYR A N 1
ATOM 669 C CA . TYR A 1 85 ? 6.892 -1.378 1.888 1.00 96.56 85 TYR A CA 1
ATOM 670 C C . TYR A 1 85 ? 6.825 -1.750 0.403 1.00 96.56 85 TYR A C 1
ATOM 672 O O . TYR A 1 85 ? 7.854 -1.758 -0.271 1.00 96.56 85 TYR A O 1
ATOM 680 N N . SER A 1 86 ? 5.625 -1.976 -0.137 1.00 96.75 86 SER A N 1
ATOM 681 C CA . SER A 1 86 ? 5.445 -2.279 -1.564 1.00 96.75 86 SER A CA 1
ATOM 682 C C . SER A 1 86 ? 5.841 -1.101 -2.457 1.00 96.75 86 SER A C 1
ATOM 684 O O . SER A 1 86 ? 6.396 -1.282 -3.546 1.00 96.75 86 SER A O 1
ATOM 686 N N . LEU A 1 87 ? 5.609 0.124 -1.974 1.00 96.62 87 LEU A N 1
ATOM 687 C CA . LEU A 1 87 ? 5.936 1.356 -2.674 1.00 96.62 87 LEU A CA 1
ATOM 688 C C . LEU A 1 87 ? 7.414 1.727 -2.533 1.00 96.62 87 LEU A C 1
ATOM 690 O O . LEU A 1 87 ? 7.968 2.334 -3.446 1.00 96.62 87 LEU A O 1
ATOM 694 N N . CYS A 1 88 ? 8.091 1.257 -1.484 1.00 95.25 88 CYS A N 1
ATOM 695 C CA . CYS A 1 88 ? 9.494 1.559 -1.226 1.00 95.25 88 CYS A CA 1
ATOM 696 C C . CYS A 1 88 ? 10.404 0.997 -2.331 1.00 95.25 88 CYS A C 1
ATOM 698 O O . CYS A 1 88 ? 10.647 -0.209 -2.421 1.00 95.25 88 CYS A O 1
ATOM 700 N N . GLY A 1 89 ? 10.875 1.878 -3.214 1.00 91.69 89 GLY A N 1
ATOM 701 C CA . GLY A 1 89 ? 11.843 1.567 -4.263 1.00 91.69 89 GLY A CA 1
ATOM 702 C C . GLY A 1 89 ? 11.561 2.293 -5.577 1.00 91.69 89 GLY A C 1
ATOM 703 O O . GLY A 1 89 ? 10.414 2.412 -5.998 1.00 91.69 89 GLY A O 1
ATOM 704 N N . PHE A 1 90 ? 12.629 2.687 -6.267 1.00 93.00 90 PHE A N 1
ATOM 705 C CA . PHE A 1 90 ? 12.604 3.436 -7.531 1.00 93.00 90 PHE A CA 1
ATOM 706 C C . PHE A 1 90 ? 12.284 2.576 -8.768 1.00 93.00 90 PHE A C 1
ATOM 708 O O . PHE A 1 90 ? 12.639 2.938 -9.887 1.00 93.00 90 PHE A O 1
ATOM 715 N N . ALA A 1 91 ? 11.661 1.408 -8.600 1.00 92.69 91 ALA A N 1
ATOM 716 C CA . ALA A 1 91 ? 11.346 0.503 -9.703 1.00 92.69 91 ALA A CA 1
ATOM 717 C C . ALA A 1 91 ? 10.145 1.028 -10.511 1.00 92.69 91 ALA A C 1
ATOM 719 O O . ALA A 1 91 ? 8.998 0.679 -10.234 1.00 92.69 91 ALA A O 1
ATOM 720 N N . ASN A 1 92 ? 10.424 1.895 -11.485 1.00 94.31 92 ASN A N 1
ATOM 721 C CA . ASN A 1 92 ? 9.446 2.495 -12.390 1.00 94.31 92 ASN A CA 1
ATOM 722 C C . ASN A 1 92 ? 10.085 2.799 -13.765 1.00 94.31 92 ASN A C 1
ATOM 724 O O . ASN A 1 92 ? 11.315 2.826 -13.900 1.00 94.31 92 ASN A O 1
ATOM 728 N N . PHE A 1 93 ? 9.264 3.032 -14.794 1.00 92.94 93 PHE A N 1
ATOM 729 C CA . PHE A 1 93 ? 9.759 3.285 -16.159 1.00 92.94 93 PHE A CA 1
ATOM 730 C C . PHE A 1 93 ? 10.596 4.570 -16.291 1.00 92.94 93 PHE A C 1
ATOM 732 O O . PHE A 1 93 ? 11.506 4.626 -17.119 1.00 92.94 93 PHE A O 1
ATOM 739 N N . SER A 1 94 ? 10.341 5.585 -15.465 1.00 91.94 94 SER A N 1
ATOM 740 C CA . SER A 1 94 ? 11.115 6.834 -15.462 1.00 91.94 94 SER A CA 1
ATOM 741 C C . SER A 1 94 ? 12.544 6.597 -14.947 1.00 91.94 94 SER A C 1
ATOM 743 O O . SER A 1 94 ? 13.523 6.973 -15.596 1.00 91.94 94 SER A O 1
ATOM 745 N N . SER A 1 95 ? 12.682 5.886 -13.827 1.00 91.88 95 SER A N 1
ATOM 746 C CA . SER A 1 95 ? 13.961 5.488 -13.228 1.00 91.88 95 SER A CA 1
ATOM 747 C C . SER A 1 95 ? 14.776 4.574 -14.134 1.00 91.88 95 SER A C 1
ATOM 749 O O . SER A 1 95 ? 16.004 4.644 -14.139 1.00 91.88 95 SER A O 1
ATOM 751 N N . LEU A 1 96 ? 14.107 3.739 -14.930 1.00 92.25 96 LEU A N 1
ATOM 752 C CA . LEU A 1 96 ? 14.746 2.910 -15.946 1.00 92.25 96 LEU A CA 1
ATOM 753 C C . LEU A 1 96 ? 15.499 3.773 -16.972 1.00 92.25 96 LEU A C 1
ATOM 755 O O . LEU A 1 96 ? 16.663 3.501 -17.265 1.00 92.25 96 LEU A O 1
ATOM 759 N N . GLY A 1 97 ? 14.884 4.860 -17.448 1.00 92.19 97 GLY A N 1
ATOM 760 C CA . GLY A 1 97 ? 15.538 5.834 -18.327 1.00 92.19 97 GLY A CA 1
ATOM 761 C C . GLY A 1 97 ? 16.737 6.523 -17.667 1.00 92.19 97 GLY A C 1
ATOM 762 O O . GLY A 1 97 ? 17.808 6.611 -18.273 1.00 92.19 97 GLY A O 1
ATOM 763 N N . ILE A 1 98 ? 16.587 6.939 -16.404 1.00 92.88 98 ILE A N 1
ATOM 764 C CA . ILE A 1 98 ? 17.668 7.553 -15.614 1.00 92.88 98 ILE A CA 1
ATOM 765 C C . ILE A 1 98 ? 18.845 6.582 -15.456 1.00 92.88 98 ILE A C 1
ATOM 767 O O . ILE A 1 98 ? 19.992 6.969 -15.668 1.00 92.88 98 ILE A O 1
ATOM 771 N N . MET A 1 99 ? 18.582 5.312 -15.136 1.00 92.56 99 MET A N 1
ATOM 772 C CA . MET A 1 99 ? 19.623 4.302 -14.939 1.00 92.56 99 MET A CA 1
ATOM 773 C C . MET A 1 99 ? 20.361 3.976 -16.240 1.00 92.56 99 MET A C 1
ATOM 775 O O . MET A 1 99 ? 21.587 3.863 -16.229 1.00 92.56 99 MET A O 1
ATOM 779 N N . ILE A 1 100 ? 19.652 3.882 -17.370 1.00 93.81 100 ILE A N 1
ATOM 780 C CA . ILE A 1 100 ? 20.293 3.720 -18.680 1.00 93.81 100 ILE A CA 1
ATOM 781 C C . ILE A 1 100 ? 21.182 4.933 -18.969 1.00 93.81 100 ILE A C 1
ATOM 783 O O . ILE A 1 100 ? 22.357 4.753 -19.276 1.00 93.81 100 ILE A O 1
ATOM 787 N N . GLY A 1 101 ? 20.675 6.161 -18.835 1.00 93.75 101 GLY A N 1
ATOM 788 C CA . GLY A 1 101 ? 21.461 7.377 -19.089 1.00 93.75 101 GLY A CA 1
ATOM 789 C C . GLY A 1 101 ? 22.685 7.508 -18.173 1.00 93.75 101 GLY A C 1
ATOM 790 O O . GLY A 1 101 ? 23.791 7.794 -18.633 1.00 93.75 101 GLY A O 1
ATOM 791 N N . GLY A 1 102 ? 22.515 7.217 -16.884 1.00 94.69 102 GLY A N 1
ATOM 792 C CA . GLY A 1 102 ? 23.584 7.274 -15.890 1.00 94.69 102 GLY A CA 1
ATOM 793 C C . GLY A 1 102 ? 24.664 6.220 -16.128 1.00 94.69 102 GLY A C 1
ATOM 794 O O . GLY A 1 102 ? 25.837 6.555 -16.252 1.00 94.69 102 GLY A O 1
ATOM 795 N N . LEU A 1 103 ? 24.294 4.945 -16.272 1.00 94.06 103 LEU A N 1
ATOM 796 C CA . LEU A 1 103 ? 25.280 3.870 -16.431 1.00 94.06 103 LEU A CA 1
ATOM 797 C C . LEU A 1 103 ? 25.980 3.905 -17.795 1.00 94.06 103 LEU A C 1
ATOM 799 O O . LEU A 1 103 ? 27.162 3.577 -17.886 1.00 94.06 103 LEU A O 1
ATOM 803 N N . THR A 1 104 ? 25.277 4.319 -18.853 1.00 94.50 104 THR A N 1
ATOM 804 C CA . THR A 1 104 ? 25.875 4.419 -20.195 1.00 94.50 104 THR A CA 1
ATOM 805 C C . THR A 1 104 ? 26.839 5.592 -20.330 1.00 94.50 104 THR A C 1
ATOM 807 O O . THR A 1 104 ? 27.778 5.490 -21.115 1.00 94.50 104 THR A O 1
ATOM 810 N N . SER A 1 105 ? 26.663 6.668 -19.556 1.00 94.69 105 SER A N 1
ATOM 811 C CA . SER A 1 105 ? 27.632 7.772 -19.525 1.00 94.69 105 SER A CA 1
ATOM 812 C C . SER A 1 105 ? 28.918 7.402 -18.775 1.00 94.69 105 SER A C 1
ATOM 814 O O . SER A 1 105 ? 29.994 7.837 -19.175 1.00 94.69 105 SER A O 1
ATOM 816 N N . ILE A 1 106 ? 28.827 6.545 -17.749 1.00 95.94 106 ILE A N 1
ATOM 817 C CA . ILE A 1 106 ? 29.988 6.039 -16.996 1.00 95.94 106 ILE A CA 1
ATOM 818 C C . ILE A 1 106 ? 30.746 4.965 -17.795 1.00 95.94 106 ILE A C 1
ATOM 820 O O . ILE A 1 106 ? 31.972 4.995 -17.870 1.00 95.94 106 ILE A O 1
ATOM 824 N N . CYS A 1 107 ? 30.028 4.018 -18.407 1.00 94.69 107 CYS A N 1
ATOM 825 C CA . CYS A 1 107 ? 30.602 2.868 -19.114 1.00 94.69 107 CYS A CA 1
ATOM 826 C C . CYS A 1 107 ? 29.997 2.715 -20.524 1.00 94.69 107 CYS A C 1
ATOM 828 O O . CYS A 1 107 ? 29.212 1.788 -20.764 1.00 94.69 107 CYS A O 1
ATOM 830 N N . PRO A 1 108 ? 30.365 3.576 -21.491 1.00 93.44 108 PRO A N 1
ATOM 831 C CA . PRO A 1 108 ? 29.733 3.607 -22.814 1.00 93.44 108 PRO A CA 1
ATOM 832 C C . PRO A 1 108 ? 29.916 2.311 -23.615 1.00 93.44 108 PRO A C 1
ATOM 834 O O . PRO A 1 108 ? 29.012 1.907 -24.347 1.00 93.44 108 PRO A O 1
ATOM 837 N N . SER A 1 109 ? 31.037 1.604 -23.431 1.00 96.06 109 SER A N 1
ATOM 838 C CA . SER A 1 109 ? 31.311 0.314 -24.083 1.00 96.06 109 SER A CA 1
ATOM 839 C C . SER A 1 109 ? 30.330 -0.797 -23.687 1.00 96.06 109 SER A C 1
ATOM 841 O O . SER A 1 109 ? 30.153 -1.746 -24.446 1.00 96.06 109 SER A O 1
ATOM 843 N N . ARG A 1 110 ? 29.652 -0.675 -22.536 1.00 95.12 110 ARG A N 1
ATOM 844 C CA . ARG A 1 110 ? 28.693 -1.668 -22.016 1.00 95.12 110 ARG A CA 1
ATOM 845 C C . ARG A 1 110 ? 27.230 -1.274 -22.211 1.00 95.12 110 ARG A C 1
ATOM 847 O O . ARG A 1 110 ? 26.341 -1.864 -21.600 1.00 95.12 110 ARG A O 1
ATOM 854 N N . ARG A 1 111 ? 26.945 -0.289 -23.068 1.00 93.50 111 ARG A N 1
ATOM 855 C CA . ARG A 1 111 ? 25.576 0.192 -23.311 1.00 93.50 111 ARG A CA 1
ATOM 856 C C . ARG A 1 111 ? 24.608 -0.917 -23.721 1.00 93.50 111 ARG A C 1
ATOM 858 O O . ARG A 1 111 ? 23.483 -0.948 -23.222 1.00 93.50 111 ARG A O 1
ATOM 865 N N . ASN A 1 112 ? 25.047 -1.819 -24.595 1.00 94.06 112 ASN A N 1
ATOM 866 C CA . ASN A 1 112 ? 24.219 -2.926 -25.068 1.00 94.06 112 ASN A CA 1
ATOM 867 C C . ASN A 1 112 ? 23.851 -3.866 -23.911 1.00 94.06 112 ASN A C 1
ATOM 869 O O . ASN A 1 112 ? 22.665 -4.126 -23.707 1.00 94.06 112 ASN A O 1
ATOM 873 N N . ASP A 1 113 ? 24.830 -4.253 -23.086 1.00 94.12 113 ASP A N 1
ATOM 874 C CA . ASP A 1 113 ? 24.608 -5.066 -21.885 1.00 94.12 113 ASP A CA 1
ATOM 875 C C . ASP A 1 113 ? 23.577 -4.408 -20.955 1.00 94.12 113 ASP A C 1
ATOM 877 O O . ASP A 1 113 ? 22.574 -5.028 -20.604 1.00 94.12 113 ASP A O 1
ATOM 881 N N . ILE A 1 114 ? 23.775 -3.126 -20.620 1.00 93.38 114 ILE A N 1
ATOM 882 C CA . ILE A 1 114 ? 22.896 -2.369 -19.713 1.00 93.38 114 ILE A CA 1
ATOM 883 C C . ILE A 1 114 ? 21.463 -2.336 -20.254 1.00 93.38 114 ILE A C 1
ATOM 885 O O . ILE A 1 114 ? 20.521 -2.688 -19.543 1.00 93.38 114 ILE A O 1
ATOM 889 N N . SER A 1 115 ? 21.292 -1.955 -21.523 1.00 91.56 115 SER A N 1
ATOM 890 C CA . SER A 1 115 ? 19.967 -1.847 -22.144 1.00 91.56 115 SER A CA 1
ATOM 891 C C . SER A 1 115 ? 19.227 -3.188 -22.210 1.00 91.56 115 SER A C 1
ATOM 893 O O . SER A 1 115 ? 18.010 -3.221 -22.049 1.00 91.56 115 SER A O 1
ATOM 895 N N . SER A 1 116 ? 19.953 -4.300 -22.368 1.00 93.19 116 SER A N 1
ATOM 896 C CA . SER A 1 116 ? 19.361 -5.641 -22.428 1.00 93.19 116 SER A CA 1
ATOM 897 C C . SER A 1 116 ? 18.861 -6.150 -21.069 1.00 93.19 116 SER A C 1
ATOM 899 O O . SER A 1 116 ? 17.916 -6.936 -21.002 1.00 93.19 116 SER A O 1
ATOM 901 N N . MET A 1 117 ? 19.469 -5.693 -19.968 1.00 93.12 117 MET A N 1
ATOM 902 C CA . MET A 1 117 ? 19.175 -6.179 -18.616 1.00 93.12 117 MET A CA 1
ATOM 903 C C . MET A 1 117 ? 18.153 -5.322 -17.868 1.00 93.12 117 MET A C 1
ATOM 905 O O . MET A 1 117 ? 17.567 -5.782 -16.891 1.00 93.12 117 MET A O 1
ATOM 909 N N . VAL A 1 118 ? 17.923 -4.086 -18.299 1.00 91.81 118 VAL A N 1
ATOM 910 C CA . VAL A 1 118 ? 17.235 -3.079 -17.485 1.00 91.81 118 VAL A CA 1
ATOM 911 C C . VAL A 1 118 ? 15.762 -3.399 -17.190 1.00 91.81 118 VAL A C 1
ATOM 913 O O . VAL A 1 118 ? 15.305 -3.189 -16.069 1.00 91.81 118 VAL A O 1
ATOM 916 N N . LEU A 1 119 ? 15.031 -4.005 -18.133 1.00 92.69 119 LEU A N 1
ATOM 917 C CA . LEU A 1 119 ? 13.655 -4.462 -17.881 1.00 92.69 119 LEU A CA 1
ATOM 918 C C . LEU A 1 119 ? 13.615 -5.606 -16.862 1.00 92.69 119 LEU A C 1
ATOM 920 O O . LEU A 1 119 ? 12.760 -5.622 -15.979 1.00 92.69 119 LEU A O 1
ATOM 924 N N . ARG A 1 120 ? 14.573 -6.540 -16.943 1.00 94.19 120 ARG A N 1
ATOM 925 C CA . ARG A 1 120 ? 14.718 -7.614 -15.950 1.00 94.19 120 ARG A CA 1
ATOM 926 C C . ARG A 1 120 ? 15.078 -7.040 -14.583 1.00 94.19 120 ARG A C 1
ATOM 928 O O . ARG A 1 120 ? 14.491 -7.448 -13.591 1.00 94.19 120 ARG A O 1
ATOM 935 N N . ALA A 1 121 ? 15.984 -6.065 -14.537 1.00 93.62 121 ALA A N 1
ATOM 936 C CA . ALA A 1 121 ? 16.360 -5.381 -13.305 1.00 93.62 121 ALA A CA 1
ATOM 937 C C . ALA A 1 121 ? 15.159 -4.676 -12.656 1.00 93.62 121 ALA A C 1
ATOM 939 O O . ALA A 1 121 ? 14.976 -4.792 -11.448 1.00 93.62 121 ALA A O 1
ATOM 940 N N . MET A 1 122 ? 14.309 -4.017 -13.452 1.00 94.12 122 MET A N 1
ATOM 941 C CA . MET A 1 122 ? 13.081 -3.388 -12.962 1.00 94.12 122 MET A CA 1
ATOM 942 C C . MET A 1 122 ? 12.119 -4.417 -12.361 1.00 94.12 122 MET A C 1
ATOM 944 O O . MET A 1 122 ? 11.683 -4.235 -11.230 1.00 94.12 122 MET A O 1
ATOM 948 N N . LEU A 1 123 ? 11.833 -5.517 -13.067 1.00 93.38 123 LEU A N 1
ATOM 949 C CA . LEU A 1 123 ? 10.950 -6.575 -12.559 1.00 93.38 123 LEU A CA 1
ATOM 950 C C . LEU A 1 123 ? 11.492 -7.207 -11.271 1.00 93.38 123 LEU A C 1
ATOM 952 O O . LEU A 1 123 ? 10.734 -7.420 -10.322 1.00 93.38 123 LEU A O 1
ATOM 956 N N . THR A 1 124 ? 12.801 -7.459 -11.202 1.00 95.31 124 THR A N 1
ATOM 957 C CA . THR A 1 124 ? 13.455 -7.954 -9.985 1.00 95.31 124 THR A CA 1
ATOM 958 C C . THR A 1 124 ? 13.322 -6.948 -8.845 1.00 95.31 124 THR A C 1
ATOM 960 O O . THR A 1 124 ? 12.931 -7.329 -7.746 1.00 95.31 124 THR A O 1
ATOM 963 N N . ALA A 1 125 ? 13.582 -5.663 -9.095 1.00 94.62 125 ALA A N 1
ATOM 964 C CA . ALA A 1 125 ? 13.463 -4.618 -8.083 1.00 94.62 125 ALA A CA 1
ATOM 965 C C . ALA A 1 125 ? 12.022 -4.476 -7.566 1.00 94.62 125 ALA A C 1
ATOM 967 O O . ALA A 1 125 ? 11.814 -4.406 -6.357 1.00 94.62 125 ALA A O 1
ATOM 968 N N . THR A 1 126 ? 11.022 -4.513 -8.455 1.00 94.44 126 THR A N 1
ATOM 969 C CA . THR A 1 126 ? 9.607 -4.534 -8.063 1.00 94.44 126 THR A CA 1
ATOM 970 C C . THR A 1 126 ? 9.304 -5.754 -7.198 1.00 94.44 126 THR A C 1
ATOM 972 O O . THR A 1 126 ? 8.725 -5.606 -6.128 1.00 94.44 126 THR A O 1
ATOM 975 N N . THR A 1 127 ? 9.751 -6.945 -7.603 1.00 94.88 127 THR A N 1
ATOM 976 C CA . THR A 1 127 ? 9.527 -8.188 -6.845 1.00 94.88 127 THR A CA 1
ATOM 977 C C . THR A 1 127 ? 10.146 -8.125 -5.448 1.00 94.88 127 THR A C 1
ATOM 979 O O . THR A 1 127 ? 9.515 -8.547 -4.485 1.00 94.88 127 THR A O 1
ATOM 982 N N . VAL A 1 128 ? 11.339 -7.540 -5.303 1.00 96.12 128 VAL A N 1
ATOM 983 C CA . VAL A 1 128 ? 11.982 -7.338 -3.994 1.00 96.12 128 VAL A CA 1
ATOM 984 C C . VAL A 1 128 ? 11.146 -6.420 -3.097 1.00 96.12 128 VAL A C 1
ATOM 986 O O . VAL A 1 128 ? 10.922 -6.760 -1.936 1.00 96.12 128 VAL A O 1
ATOM 989 N N . SER A 1 129 ? 10.624 -5.300 -3.617 1.00 95.12 129 SER A N 1
ATOM 990 C CA . SER A 1 129 ? 9.705 -4.440 -2.851 1.00 95.12 129 SER A CA 1
ATOM 991 C C . SER A 1 129 ? 8.446 -5.200 -2.407 1.00 95.12 129 SER A C 1
ATOM 993 O O . SER A 1 129 ? 8.005 -5.042 -1.271 1.00 95.12 129 SER A O 1
ATOM 995 N N . LEU A 1 130 ? 7.883 -6.050 -3.274 1.00 96.06 130 LEU A N 1
ATOM 996 C CA . LEU A 1 130 ? 6.701 -6.858 -2.951 1.00 96.06 130 LEU A CA 1
ATOM 997 C C . LEU A 1 130 ? 7.004 -7.917 -1.881 1.00 96.06 130 LEU A C 1
ATOM 999 O O . LEU A 1 130 ? 6.230 -8.064 -0.943 1.00 96.06 130 LEU A O 1
ATOM 1003 N N . ILE A 1 131 ? 8.148 -8.605 -1.956 1.00 96.38 131 ILE A N 1
ATOM 1004 C CA . ILE A 1 131 ? 8.571 -9.573 -0.930 1.00 96.38 131 ILE A CA 1
ATOM 1005 C C . ILE A 1 131 ? 8.753 -8.878 0.424 1.00 96.38 131 ILE A C 1
ATOM 1007 O O . ILE A 1 131 ? 8.276 -9.383 1.440 1.00 96.38 131 ILE A O 1
ATOM 1011 N N . ASN A 1 132 ? 9.385 -7.701 0.448 1.00 95.75 132 ASN A N 1
ATOM 1012 C CA . ASN A 1 132 ? 9.531 -6.916 1.676 1.00 95.75 132 ASN A CA 1
ATOM 1013 C C . ASN A 1 132 ? 8.170 -6.522 2.263 1.00 95.75 132 ASN A C 1
ATOM 1015 O O . ASN A 1 132 ? 7.993 -6.556 3.479 1.00 95.75 132 ASN A O 1
ATOM 1019 N N . ALA A 1 133 ? 7.196 -6.198 1.410 1.00 96.56 133 ALA A N 1
ATOM 1020 C CA . ALA A 1 133 ? 5.828 -5.925 1.831 1.00 96.56 133 ALA A CA 1
ATOM 1021 C C . ALA A 1 133 ? 5.143 -7.155 2.440 1.00 96.56 133 ALA A C 1
ATOM 1023 O O . ALA A 1 133 ? 4.510 -7.034 3.486 1.00 96.56 133 ALA A O 1
ATOM 1024 N N . CYS A 1 134 ? 5.324 -8.341 1.848 1.00 96.00 134 CYS A N 1
ATOM 1025 C CA . CYS A 1 134 ? 4.824 -9.592 2.420 1.00 96.00 134 CYS A CA 1
ATOM 1026 C C . CYS A 1 134 ? 5.435 -9.856 3.803 1.00 96.00 134 CYS A C 1
ATOM 1028 O O . CYS A 1 134 ? 4.718 -10.199 4.739 1.00 96.00 134 CYS A O 1
ATOM 1030 N N . ILE A 1 135 ? 6.749 -9.654 3.956 1.00 95.94 135 ILE A N 1
ATOM 1031 C CA . ILE A 1 135 ? 7.436 -9.810 5.246 1.00 95.94 135 ILE A CA 1
ATOM 1032 C C . ILE A 1 135 ? 6.869 -8.827 6.276 1.00 95.94 135 ILE A C 1
ATOM 1034 O O . ILE A 1 135 ? 6.556 -9.233 7.392 1.00 95.94 135 ILE A O 1
ATOM 1038 N N . ALA A 1 136 ? 6.668 -7.562 5.902 1.00 94.06 136 ALA A N 1
ATOM 1039 C CA . ALA A 1 136 ? 6.043 -6.574 6.779 1.00 94.06 136 ALA A CA 1
ATOM 1040 C C . ALA A 1 136 ? 4.613 -6.979 7.183 1.00 94.06 136 ALA A C 1
ATOM 1042 O O . ALA A 1 136 ? 4.229 -6.812 8.336 1.00 94.06 136 ALA A O 1
ATOM 1043 N N . GLY A 1 137 ? 3.845 -7.568 6.262 1.00 92.56 137 GLY A N 1
ATOM 1044 C CA . GLY A 1 137 ? 2.501 -8.080 6.531 1.00 92.56 137 GLY A CA 1
ATOM 1045 C C . GLY A 1 137 ? 2.454 -9.314 7.438 1.00 92.56 137 GLY A C 1
ATOM 1046 O O . GLY A 1 137 ? 1.443 -9.510 8.115 1.00 92.56 137 GLY A O 1
ATOM 1047 N N . ILE A 1 138 ? 3.517 -10.129 7.455 1.00 92.38 138 ILE A N 1
ATOM 1048 C CA . ILE A 1 138 ? 3.690 -11.289 8.350 1.00 92.38 138 ILE A CA 1
ATOM 1049 C C . ILE A 1 138 ? 4.139 -10.840 9.744 1.00 92.38 138 ILE A C 1
ATOM 1051 O O . ILE A 1 138 ? 3.655 -11.362 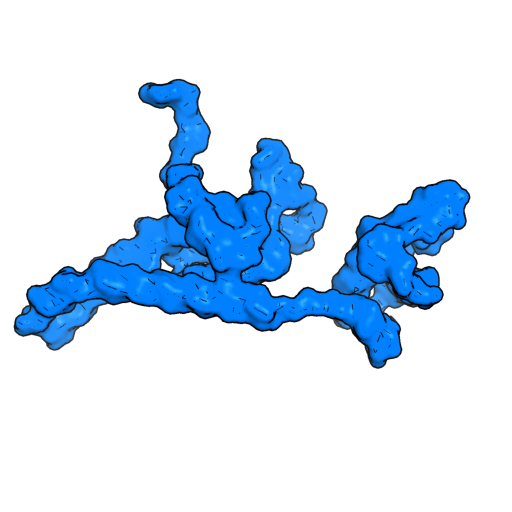10.741 1.00 92.38 138 ILE A O 1
ATOM 1055 N N . LEU A 1 139 ? 5.064 -9.881 9.813 1.00 92.62 139 LEU A N 1
ATOM 1056 C CA . LEU A 1 139 ? 5.608 -9.359 11.071 1.00 92.62 139 LEU A CA 1
ATOM 1057 C C . LEU A 1 139 ? 4.707 -8.307 11.729 1.00 92.62 139 LEU A C 1
ATOM 1059 O O . LEU A 1 139 ? 5.019 -7.830 12.819 1.00 92.62 139 LEU A O 1
ATOM 1063 N N . PHE A 1 140 ? 3.605 -7.930 11.080 1.00 87.00 140 PHE A N 1
ATOM 1064 C CA . PHE A 1 140 ? 2.622 -7.036 11.663 1.00 87.00 140 PHE A CA 1
ATOM 1065 C C . PHE A 1 140 ? 1.923 -7.720 12.840 1.00 87.00 140 PHE A C 1
ATOM 1067 O O . PHE A 1 140 ? 1.164 -8.672 12.662 1.00 87.00 140 PHE A O 1
ATOM 1074 N N . VAL A 1 141 ? 2.156 -7.191 14.038 1.00 80.00 141 VAL A N 1
ATOM 1075 C CA . VAL A 1 141 ? 1.445 -7.576 15.254 1.00 80.00 141 VAL A CA 1
ATOM 1076 C C . VAL A 1 141 ? 0.462 -6.448 15.576 1.00 80.00 141 VAL A C 1
ATOM 1078 O O . VAL A 1 141 ? 0.912 -5.318 15.784 1.00 80.00 141 VAL A O 1
ATOM 1081 N N . PRO A 1 142 ? -0.861 -6.698 15.567 1.00 74.81 142 PRO A N 1
ATOM 1082 C CA . PRO A 1 142 ? -1.824 -5.698 16.011 1.00 74.81 142 PRO A CA 1
ATOM 1083 C C . PRO A 1 142 ? -1.607 -5.392 17.497 1.00 74.81 142 PRO A C 1
ATOM 1085 O O . PRO A 1 142 ? -1.147 -6.247 18.254 1.00 74.81 142 PRO A O 1
ATOM 1088 N N . LEU A 1 143 ? -1.939 -4.170 17.910 1.00 77.50 143 LEU A N 1
ATOM 1089 C CA . LEU A 1 143 ? -1.839 -3.759 19.306 1.00 77.50 143 LEU A CA 1
ATOM 1090 C C . LEU A 1 143 ? -2.760 -4.638 20.170 1.00 77.50 143 LEU A C 1
ATOM 1092 O O . LEU A 1 143 ? -3.976 -4.633 19.988 1.00 77.50 143 LEU A O 1
ATOM 1096 N N . ASP A 1 144 ? -2.178 -5.408 21.093 1.00 79.62 144 ASP A N 1
ATOM 1097 C CA . ASP A 1 144 ? -2.930 -6.246 22.031 1.00 79.62 144 ASP A CA 1
ATOM 1098 C C . ASP A 1 144 ? -3.395 -5.402 23.221 1.00 79.62 144 ASP A C 1
ATOM 1100 O O . ASP A 1 144 ? -2.723 -5.278 24.250 1.00 79.62 144 ASP A O 1
ATOM 1104 N N . CYS A 1 145 ? -4.567 -4.799 23.049 1.00 81.50 145 CYS A N 1
ATOM 1105 C CA . CYS A 1 145 ? -5.178 -3.932 24.042 1.00 81.50 145 CYS A CA 1
ATOM 1106 C C . CYS A 1 145 ? -5.484 -4.636 25.365 1.00 81.50 145 CYS A C 1
ATOM 1108 O O . CYS A 1 145 ? -5.429 -4.003 26.419 1.00 81.50 145 CYS A O 1
ATOM 1110 N N . VAL A 1 146 ? -5.758 -5.943 25.345 1.00 82.38 146 VAL A N 1
ATOM 1111 C CA . VAL A 1 146 ? -6.051 -6.700 26.568 1.00 82.38 146 VAL A CA 1
ATOM 1112 C C . VAL A 1 146 ? -4.786 -6.821 27.409 1.00 82.38 146 VAL A C 1
ATOM 1114 O O . VAL A 1 146 ? -4.794 -6.484 28.596 1.00 82.38 146 VAL A O 1
ATOM 1117 N N . ASN A 1 147 ? -3.680 -7.238 26.790 1.00 83.94 147 ASN A N 1
ATOM 1118 C CA . ASN A 1 147 ? -2.405 -7.347 27.488 1.00 83.94 147 ASN A CA 1
ATOM 1119 C C . ASN A 1 147 ? -1.898 -5.967 27.949 1.00 83.94 147 ASN A C 1
ATOM 1121 O O . ASN A 1 147 ? -1.455 -5.815 29.095 1.00 83.94 147 ASN A O 1
ATOM 1125 N N . LEU A 1 148 ? -2.061 -4.934 27.112 1.00 84.81 148 LEU A N 1
ATOM 1126 C CA . LEU A 1 148 ? -1.725 -3.554 27.462 1.00 84.81 148 LEU A CA 1
ATOM 1127 C C . LEU A 1 148 ? -2.490 -3.096 28.712 1.00 84.81 148 LEU A C 1
ATOM 1129 O O . LEU A 1 148 ? -1.869 -2.651 29.675 1.00 84.81 148 LEU A O 1
ATOM 1133 N N . PHE A 1 149 ? -3.812 -3.272 28.765 1.00 85.06 149 PHE A N 1
ATOM 1134 C CA . PHE A 1 149 ? -4.622 -2.862 29.919 1.00 85.06 149 PHE A CA 1
ATOM 1135 C C . PHE A 1 149 ? -4.324 -3.637 31.207 1.00 85.06 149 PHE A C 1
ATOM 1137 O O . PHE A 1 149 ? -4.543 -3.110 32.301 1.00 85.06 149 PHE A O 1
ATOM 1144 N N . THR A 1 150 ? -3.825 -4.872 31.109 1.00 83.25 150 THR A N 1
ATOM 1145 C CA . THR A 1 150 ? -3.421 -5.648 32.294 1.00 83.25 150 THR A CA 1
ATOM 1146 C C . THR A 1 150 ? -2.060 -5.253 32.863 1.00 83.25 150 THR A C 1
ATOM 1148 O O . THR A 1 150 ? -1.848 -5.407 34.065 1.00 83.25 150 THR A O 1
ATOM 1151 N N . THR A 1 151 ? -1.144 -4.751 32.032 1.00 83.19 151 THR A N 1
ATOM 1152 C CA . THR A 1 151 ? 0.262 -4.523 32.414 1.00 83.19 151 THR A CA 1
ATOM 1153 C C . THR A 1 151 ? 0.633 -3.049 32.571 1.00 83.19 151 THR A C 1
ATOM 1155 O O . THR A 1 151 ? 1.569 -2.735 33.307 1.00 83.19 151 THR A O 1
ATOM 1158 N N . SER A 1 152 ? -0.093 -2.142 31.915 1.00 81.44 152 SER A N 1
ATOM 1159 C CA . SER A 1 152 ? 0.208 -0.708 31.892 1.00 81.44 152 SER A CA 1
ATOM 1160 C C . SER A 1 152 ? -0.624 0.107 32.889 1.00 81.44 152 SER A C 1
ATOM 1162 O O . SER A 1 152 ? -1.707 -0.286 33.334 1.00 81.44 152 SER A O 1
ATOM 1164 N N . VAL A 1 153 ? -0.099 1.279 33.257 1.00 82.75 153 VAL A N 1
ATOM 1165 C CA . VAL A 1 153 ? -0.827 2.282 34.041 1.00 82.75 153 VAL A CA 1
ATOM 1166 C C . VAL A 1 153 ? -1.624 3.152 33.076 1.00 82.75 153 VAL A C 1
ATOM 1168 O O . VAL A 1 153 ? -1.048 3.733 32.164 1.00 82.75 153 VAL A O 1
ATOM 1171 N N . PHE A 1 154 ? -2.931 3.281 33.307 1.00 82.12 154 PHE A N 1
ATOM 1172 C CA . PHE A 1 154 ? -3.809 4.141 32.511 1.00 82.12 154 PHE A CA 1
ATOM 1173 C C . PHE A 1 154 ? -3.366 5.603 32.620 1.00 82.12 154 PHE A C 1
ATOM 1175 O O . PHE A 1 154 ? -3.537 6.235 33.664 1.00 82.12 154 PHE A O 1
ATOM 1182 N N . ASN A 1 155 ? -2.788 6.123 31.539 1.00 80.69 155 ASN A N 1
ATOM 1183 C CA . ASN A 1 155 ? -2.312 7.493 31.433 1.00 80.69 155 ASN A CA 1
ATOM 1184 C C . ASN A 1 155 ? -2.847 8.139 30.148 1.00 80.69 155 ASN A C 1
ATOM 1186 O O . ASN A 1 155 ? -2.692 7.591 29.061 1.00 80.69 155 ASN A O 1
ATOM 1190 N N . ALA A 1 156 ? -3.432 9.332 30.274 1.00 75.62 156 ALA A N 1
ATOM 1191 C CA . ALA A 1 156 ? -4.066 10.061 29.178 1.00 75.62 156 ALA A CA 1
ATOM 1192 C C . ALA A 1 156 ? -3.081 10.499 28.082 1.00 75.62 156 ALA A C 1
ATOM 1194 O O . ALA A 1 156 ? -3.492 10.789 26.964 1.00 75.62 156 ALA A O 1
ATOM 1195 N N . THR A 1 157 ? -1.786 10.581 28.403 1.00 79.44 157 THR A N 1
ATOM 1196 C CA . THR A 1 157 ? -0.739 10.943 27.437 1.00 79.44 157 THR A CA 1
ATOM 1197 C C . THR A 1 157 ? -0.217 9.752 26.637 1.00 79.44 157 THR A C 1
ATOM 1199 O O . THR A 1 157 ? 0.596 9.946 25.736 1.00 79.44 157 THR A O 1
ATOM 1202 N N . ASP A 1 158 ? -0.610 8.529 26.996 1.00 81.50 158 ASP A N 1
ATOM 1203 C CA . ASP A 1 158 ? -0.188 7.320 26.299 1.00 81.50 158 ASP A CA 1
ATOM 1204 C C . ASP A 1 158 ? -1.112 7.054 25.100 1.00 81.50 158 ASP A C 1
ATOM 1206 O O . ASP A 1 158 ? -2.310 6.792 25.245 1.00 81.50 158 ASP A O 1
ATOM 1210 N N . VAL A 1 159 ? -0.538 7.153 23.900 1.00 80.38 159 VAL A N 1
ATOM 1211 C CA . VAL A 1 159 ? -1.258 7.019 22.627 1.00 80.38 159 VAL A CA 1
ATOM 1212 C C . VAL A 1 159 ? -1.809 5.603 22.447 1.00 80.38 159 VAL A C 1
ATOM 1214 O O . VAL A 1 159 ? -2.896 5.440 21.888 1.00 80.38 159 VAL A O 1
ATOM 1217 N N . ASP A 1 160 ? -1.111 4.583 22.950 1.00 82.56 160 ASP A N 1
ATOM 1218 C CA . ASP A 1 160 ? -1.532 3.189 22.804 1.00 82.56 160 ASP A CA 1
ATOM 1219 C C . ASP A 1 160 ? -2.748 2.905 23.695 1.00 82.56 160 ASP A C 1
ATOM 1221 O O . ASP A 1 160 ? -3.720 2.288 23.253 1.00 82.56 160 ASP A O 1
ATOM 1225 N N . ILE A 1 161 ? -2.760 3.450 24.917 1.00 83.62 161 ILE A N 1
ATOM 1226 C CA . ILE A 1 161 ? -3.909 3.358 25.833 1.00 83.62 161 ILE A CA 1
ATOM 1227 C C . ILE A 1 161 ? -5.114 4.095 25.252 1.00 83.62 161 ILE A C 1
ATOM 1229 O O . ILE A 1 161 ? -6.220 3.556 25.259 1.00 83.62 161 ILE A O 1
ATOM 1233 N N . GLN A 1 162 ? -4.911 5.293 24.699 1.00 81.62 162 GLN A N 1
ATOM 1234 C CA . GLN A 1 162 ? -5.990 6.057 24.075 1.00 81.62 162 GLN A CA 1
ATOM 1235 C C . GLN A 1 162 ? -6.595 5.310 22.877 1.00 81.62 162 GLN A C 1
ATOM 1237 O O . GLN A 1 162 ? -7.819 5.233 22.756 1.00 81.62 162 GLN A O 1
ATOM 1242 N N . THR A 1 163 ? -5.750 4.714 22.032 1.00 81.81 163 THR A N 1
ATOM 1243 C CA . THR A 1 163 ? -6.177 3.916 20.873 1.00 81.81 163 THR A CA 1
ATOM 1244 C C . THR A 1 163 ? -6.969 2.685 21.316 1.00 81.81 163 THR A C 1
ATOM 1246 O O . THR A 1 163 ? -8.043 2.411 20.786 1.00 81.81 163 THR A O 1
ATOM 1249 N N . CYS A 1 164 ? -6.491 1.979 22.340 1.00 85.75 164 CYS A N 1
ATOM 1250 C CA . CYS A 1 164 ? -7.178 0.815 22.889 1.00 85.75 164 CYS A CA 1
ATOM 1251 C C . CYS A 1 164 ? -8.501 1.155 23.579 1.00 85.75 164 CYS A C 1
ATOM 1253 O O . CYS A 1 164 ? -9.456 0.386 23.492 1.00 85.75 164 CYS A O 1
ATOM 1255 N N . CYS A 1 165 ? -8.588 2.307 24.245 1.00 83.06 165 CYS A N 1
ATOM 1256 C CA . CYS A 1 165 ? -9.842 2.775 24.826 1.00 83.06 165 CYS A CA 1
ATOM 1257 C C . CYS A 1 165 ? -10.873 3.104 23.741 1.00 83.06 165 CYS A C 1
ATOM 1259 O O . CYS A 1 165 ? -12.040 2.756 23.889 1.00 83.06 165 CYS A O 1
ATOM 1261 N N . GLN A 1 166 ? -10.451 3.719 22.633 1.00 80.94 166 GLN A N 1
ATOM 1262 C CA . GLN A 1 166 ? -11.329 3.971 21.488 1.00 80.94 166 GLN A CA 1
ATOM 1263 C C . GLN A 1 166 ? -11.820 2.675 20.829 1.00 80.94 166 GLN A C 1
ATOM 1265 O O . GLN A 1 166 ? -13.010 2.582 20.532 1.00 80.94 166 GLN A O 1
ATOM 1270 N N . ASP A 1 167 ? -10.949 1.673 20.654 1.00 82.19 167 ASP A N 1
ATOM 1271 C CA . ASP A 1 167 ? -11.348 0.347 20.147 1.00 82.19 167 ASP A CA 1
ATOM 1272 C C . ASP A 1 167 ? -12.392 -0.310 21.062 1.00 82.19 167 ASP A C 1
ATOM 1274 O O . ASP A 1 167 ? -13.430 -0.780 20.594 1.00 82.19 167 ASP A O 1
ATOM 1278 N N . LEU A 1 168 ? -12.165 -0.263 22.379 1.00 83.88 168 LEU A N 1
ATOM 1279 C CA . LEU A 1 168 ? -13.105 -0.791 23.361 1.00 83.88 168 LEU A CA 1
ATOM 1280 C C . LEU A 1 168 ? -14.473 -0.094 23.282 1.00 83.88 168 LEU A C 1
ATOM 1282 O O . LEU A 1 168 ? -15.499 -0.769 23.325 1.00 83.88 168 LEU A O 1
ATOM 1286 N N . PHE A 1 169 ? -14.499 1.236 23.140 1.00 83.00 169 PHE A N 1
ATOM 1287 C CA . PHE A 1 169 ? -15.748 1.989 23.017 1.00 83.00 169 PHE A CA 1
ATOM 1288 C C . PHE A 1 169 ? -16.508 1.663 21.730 1.00 83.00 169 PHE A C 1
ATOM 1290 O O . PHE A 1 169 ? -17.721 1.467 21.783 1.00 83.00 169 PHE A O 1
ATOM 1297 N N . GLN A 1 170 ? -15.817 1.554 20.591 1.00 79.38 170 GLN A N 1
ATOM 1298 C CA . GLN A 1 170 ? -16.446 1.194 19.315 1.00 79.38 170 GLN A CA 1
ATOM 1299 C C . GLN A 1 170 ? -17.074 -0.203 19.33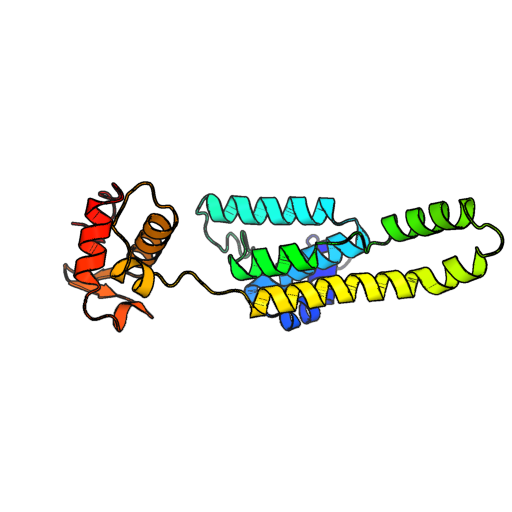8 1.00 79.38 170 GLN A C 1
ATOM 1301 O O . GLN A 1 170 ? -18.099 -0.417 18.697 1.00 79.38 170 GLN A O 1
ATOM 1306 N N . LYS A 1 171 ? -16.484 -1.137 20.091 1.00 81.50 171 LYS A N 1
ATOM 1307 C CA . LYS A 1 171 ? -16.970 -2.521 20.222 1.00 81.50 171 LYS A CA 1
ATOM 1308 C C . LYS A 1 171 ? -17.884 -2.740 21.428 1.00 81.50 171 LYS A C 1
ATOM 1310 O O . LYS A 1 171 ? -18.202 -3.883 21.759 1.00 81.50 171 LYS A O 1
ATOM 1315 N N . SER A 1 172 ? -18.292 -1.662 22.095 1.00 78.75 172 SER A N 1
ATOM 1316 C CA . SER A 1 172 ? -19.255 -1.690 23.191 1.00 78.75 172 SER A CA 1
ATOM 1317 C C . SER A 1 172 ? -20.596 -1.123 22.735 1.00 78.75 172 SER A C 1
ATOM 1319 O O . SER A 1 172 ? -20.662 -0.056 22.128 1.00 78.75 172 SER A O 1
ATOM 1321 N N . THR A 1 173 ? -21.671 -1.842 23.030 1.00 77.00 173 THR A N 1
ATOM 1322 C CA . THR A 1 173 ? -23.044 -1.444 22.718 1.00 77.00 173 THR A CA 1
ATOM 1323 C C . THR A 1 173 ? -23.845 -1.367 24.009 1.00 77.00 173 THR A C 1
ATOM 1325 O O . THR A 1 173 ? -23.860 -2.312 24.794 1.00 77.00 173 THR A O 1
ATOM 1328 N N . ASP A 1 174 ? -24.508 -0.235 24.246 1.00 74.19 174 ASP A N 1
ATOM 1329 C CA . ASP A 1 174 ? -25.475 -0.109 25.336 1.00 74.19 174 ASP A CA 1
ATOM 1330 C C . ASP A 1 174 ? -26.864 -0.512 24.830 1.00 74.19 174 ASP A C 1
ATOM 1332 O O . ASP A 1 174 ? -27.427 0.117 23.929 1.00 74.19 174 ASP A O 1
ATOM 1336 N N . ILE A 1 175 ? -27.411 -1.584 25.401 1.00 70.00 175 ILE A N 1
ATOM 1337 C CA . ILE A 1 175 ? -28.778 -2.033 25.155 1.00 70.00 175 ILE A CA 1
ATOM 1338 C C . ILE A 1 175 ? -29.556 -1.863 26.463 1.00 70.00 175 ILE A C 1
ATOM 1340 O O . ILE A 1 175 ? -29.509 -2.716 27.352 1.00 70.00 175 ILE A O 1
ATOM 1344 N N . ASN A 1 176 ? -30.309 -0.762 26.572 1.00 65.75 176 ASN A N 1
ATOM 1345 C CA . ASN A 1 176 ? -31.186 -0.453 27.710 1.00 65.75 176 ASN A CA 1
ATOM 1346 C C . ASN A 1 176 ? -30.486 -0.534 29.087 1.00 65.75 176 ASN A C 1
ATOM 1348 O O . ASN A 1 176 ? -31.033 -1.119 30.024 1.00 65.75 176 ASN A O 1
ATOM 1352 N N . GLY A 1 177 ? -29.284 0.037 29.219 1.00 68.06 177 GLY A N 1
ATOM 1353 C CA . GLY A 1 177 ? -28.518 0.070 30.470 1.00 68.06 177 GLY A CA 1
ATOM 1354 C C . GLY A 1 177 ? -27.698 -1.194 30.735 1.00 68.06 177 GLY A C 1
ATOM 1355 O O . GLY A 1 177 ? -27.126 -1.345 31.815 1.00 68.06 177 GLY A O 1
ATOM 1356 N N . THR A 1 178 ? -27.639 -2.113 29.767 1.00 67.06 178 THR A N 1
ATOM 1357 C CA . THR A 1 178 ? -26.781 -3.300 29.822 1.00 67.06 178 THR A CA 1
ATOM 1358 C C . THR A 1 178 ? -25.737 -3.190 28.720 1.00 67.06 178 THR A C 1
ATOM 1360 O O . THR A 1 178 ? -26.075 -3.219 27.538 1.00 67.06 178 THR A O 1
ATOM 1363 N N . ILE A 1 179 ? -24.468 -3.069 29.108 1.00 76.12 179 ILE A N 1
ATOM 1364 C CA . ILE A 1 179 ? -23.351 -2.952 28.167 1.00 76.12 179 ILE A CA 1
ATOM 1365 C C . ILE A 1 179 ? -22.984 -4.351 27.661 1.00 76.12 179 ILE A C 1
ATOM 1367 O O . ILE A 1 179 ? -22.561 -5.209 28.441 1.00 76.12 179 ILE A O 1
ATOM 1371 N N . SER A 1 180 ? -23.133 -4.578 26.358 1.00 77.25 180 SER A N 1
ATOM 1372 C CA . SER A 1 180 ? -22.617 -5.751 25.651 1.00 77.25 180 SER A CA 1
ATOM 1373 C C . SER A 1 180 ? -21.326 -5.419 24.906 1.00 77.25 180 SER A C 1
ATOM 1375 O O . SER A 1 180 ? -21.136 -4.301 24.432 1.00 77.25 180 SER A O 1
ATOM 1377 N N . PHE A 1 181 ? -20.433 -6.402 24.797 1.00 79.94 181 PHE A N 1
ATOM 1378 C CA . PHE A 1 181 ? -19.155 -6.271 24.098 1.00 79.94 181 PHE A CA 1
ATOM 1379 C C . PHE A 1 181 ? -19.101 -7.239 22.919 1.00 79.94 181 PHE A C 1
ATOM 1381 O O . PHE A 1 181 ? -19.436 -8.416 23.073 1.00 79.94 181 PHE A O 1
ATOM 1388 N N . GLU A 1 182 ? -18.662 -6.758 21.761 1.00 73.81 182 GLU A N 1
ATOM 1389 C CA . GLU A 1 182 ? -18.514 -7.564 20.550 1.00 73.81 182 GLU A CA 1
ATOM 1390 C C . GLU A 1 182 ? -17.095 -8.149 20.407 1.00 73.81 182 GLU A C 1
ATOM 1392 O O . GLU A 1 182 ? -16.114 -7.662 20.977 1.00 73.81 182 GLU A O 1
ATOM 1397 N N . GLU A 1 183 ? -16.987 -9.231 19.630 1.00 73.81 183 GLU A N 1
ATOM 1398 C CA . GLU A 1 183 ? -15.723 -9.862 19.221 1.00 73.81 183 GLU A CA 1
ATOM 1399 C C . GLU A 1 183 ? -14.790 -10.262 20.389 1.00 73.81 183 GLU A C 1
ATOM 1401 O O . GLU A 1 183 ? -15.207 -10.953 21.322 1.00 73.81 183 GLU A O 1
ATOM 1406 N N . SER A 1 184 ? -13.510 -9.865 20.329 1.00 68.25 184 SER A N 1
ATOM 1407 C CA . SER A 1 184 ? -12.445 -10.200 21.283 1.00 68.25 184 SER A CA 1
ATOM 1408 C C . SER A 1 184 ? -12.748 -9.757 22.714 1.00 68.25 184 SER A C 1
ATOM 1410 O O . SER A 1 184 ? -12.266 -10.375 23.664 1.00 68.25 184 SER A O 1
ATOM 1412 N N . TRP A 1 185 ? -13.574 -8.722 22.884 1.00 74.50 185 TRP A N 1
ATOM 1413 C CA . TRP A 1 185 ? -13.937 -8.188 24.194 1.00 74.50 185 TRP A CA 1
ATOM 1414 C C . TRP A 1 185 ? -15.012 -9.028 24.897 1.00 74.50 185 TRP A C 1
ATOM 1416 O O . TRP A 1 185 ? -15.028 -9.079 26.122 1.00 74.50 185 TRP A O 1
ATOM 1426 N N . SER A 1 186 ? -15.838 -9.784 24.164 1.00 73.88 186 SER A N 1
ATOM 1427 C CA . SER A 1 186 ? -16.864 -10.662 24.761 1.00 73.88 186 SER A CA 1
ATOM 1428 C C . SER A 1 186 ? -16.284 -11.760 25.669 1.00 73.88 186 SER A C 1
ATOM 1430 O O . SER A 1 186 ? -16.930 -12.202 26.617 1.00 73.88 186 SER A O 1
ATOM 1432 N N . THR A 1 187 ? -15.046 -12.190 25.401 1.00 78.06 187 THR A N 1
ATOM 1433 C CA . THR A 1 187 ? -14.367 -13.273 26.133 1.00 78.06 187 THR A CA 1
ATOM 1434 C C . THR A 1 187 ? -13.549 -12.809 27.337 1.00 78.06 187 THR A C 1
ATOM 1436 O O . THR A 1 187 ? -13.037 -13.636 28.092 1.00 78.06 187 THR A O 1
ATOM 1439 N N . VAL A 1 188 ? -13.394 -11.499 27.533 1.00 80.25 188 VAL A N 1
ATOM 1440 C CA . VAL A 1 188 ? -12.518 -10.949 28.571 1.00 80.25 188 VAL A CA 1
ATOM 1441 C C . VAL A 1 188 ? -13.314 -10.768 29.872 1.00 80.25 188 VAL A C 1
ATOM 1443 O O . VAL A 1 188 ? -14.368 -10.144 29.908 1.00 80.25 188 VAL A O 1
ATOM 1446 N N . THR A 1 189 ? -12.817 -11.309 30.987 1.00 75.69 189 THR A N 1
ATOM 1447 C CA . THR A 1 189 ? -13.576 -11.375 32.255 1.00 75.69 189 THR A CA 1
ATOM 1448 C C . THR A 1 189 ? -13.668 -10.048 33.019 1.00 75.69 189 THR A C 1
ATOM 1450 O O . THR A 1 189 ? -14.523 -9.914 33.886 1.00 75.69 189 THR A O 1
ATOM 1453 N N . ASN A 1 190 ? -12.817 -9.062 32.705 1.00 79.94 190 ASN A N 1
ATOM 1454 C CA . ASN A 1 190 ? -12.704 -7.786 33.435 1.00 79.94 190 ASN A CA 1
ATOM 1455 C C . ASN A 1 190 ? -12.962 -6.546 32.557 1.00 79.94 190 ASN A C 1
ATOM 1457 O O . ASN A 1 190 ? -12.498 -5.451 32.881 1.00 79.94 190 ASN A O 1
ATOM 1461 N N . VAL A 1 191 ? -13.681 -6.690 31.440 1.00 81.75 191 VAL A N 1
ATOM 1462 C CA . VAL A 1 191 ? -13.847 -5.591 30.467 1.00 81.75 191 VAL A CA 1
ATOM 1463 C C . VAL A 1 191 ? -14.528 -4.368 31.058 1.00 81.75 191 VAL A C 1
ATOM 1465 O O . VAL A 1 191 ? -14.099 -3.252 30.788 1.00 81.75 191 VAL A O 1
ATOM 1468 N N . THR A 1 192 ? -15.525 -4.550 31.922 1.00 81.00 192 THR A N 1
ATOM 1469 C CA . THR A 1 192 ? -16.232 -3.436 32.574 1.00 81.00 192 THR A CA 1
ATOM 1470 C C . THR A 1 192 ? -15.302 -2.569 33.429 1.00 81.00 192 THR A C 1
ATOM 1472 O O . THR A 1 192 ? -15.478 -1.355 33.499 1.00 81.00 192 THR A O 1
ATOM 1475 N N . VAL A 1 193 ? -14.257 -3.159 34.024 1.00 83.75 193 VAL A N 1
ATOM 1476 C CA . VAL A 1 193 ? -13.233 -2.425 34.785 1.00 83.75 193 VAL A CA 1
ATOM 1477 C C . VAL A 1 193 ? -12.328 -1.620 33.853 1.00 83.75 193 VAL A C 1
ATOM 1479 O O . VAL A 1 193 ? -11.987 -0.480 34.168 1.00 83.75 193 VAL A O 1
ATOM 1482 N N . PHE A 1 194 ? -11.939 -2.188 32.708 1.00 84.44 194 PHE A N 1
ATOM 1483 C CA . PHE A 1 194 ? -11.157 -1.464 31.701 1.00 84.44 194 PHE A CA 1
ATOM 1484 C C . PHE A 1 194 ? -11.955 -0.312 31.093 1.00 84.44 194 PHE A C 1
ATOM 1486 O O . PHE A 1 194 ? -11.426 0.791 30.983 1.00 84.44 194 PHE A O 1
ATOM 1493 N N . LEU A 1 195 ? -13.239 -0.535 30.810 1.00 84.62 195 LEU A N 1
ATOM 1494 C CA . LEU A 1 195 ? -14.156 0.488 30.319 1.00 84.62 195 LEU A CA 1
ATOM 1495 C C . LEU A 1 195 ? -14.249 1.666 31.299 1.00 84.62 195 LEU A C 1
ATOM 1497 O O . LEU A 1 195 ? -14.015 2.808 30.910 1.00 84.62 195 LEU A O 1
ATOM 1501 N N . ALA A 1 196 ? -14.476 1.394 32.590 1.00 84.25 196 ALA A N 1
ATOM 1502 C CA . ALA A 1 196 ? -14.533 2.432 33.619 1.00 84.25 196 ALA A CA 1
ATOM 1503 C C . ALA A 1 196 ? -13.218 3.230 33.727 1.00 84.25 196 ALA A C 1
ATOM 1505 O O . ALA A 1 196 ? -13.239 4.457 33.845 1.00 84.25 196 ALA A O 1
ATOM 1506 N N . LYS A 1 197 ? -12.063 2.554 33.640 1.00 84.94 197 LYS A N 1
ATOM 1507 C CA . LYS A 1 197 ? -10.749 3.217 33.628 1.00 84.94 197 LYS A CA 1
ATOM 1508 C C . LYS A 1 197 ? -10.543 4.077 32.380 1.00 84.94 197 LYS A C 1
ATOM 1510 O O . LYS A 1 197 ? -10.021 5.181 32.506 1.00 84.94 197 LYS A O 1
ATOM 1515 N N . CYS A 1 198 ? -10.977 3.622 31.205 1.00 85.25 198 CYS A N 1
ATOM 1516 C CA . CYS A 1 198 ? -10.945 4.409 29.970 1.00 85.25 198 CYS A CA 1
ATOM 1517 C C . CYS A 1 198 ? -11.815 5.672 30.070 1.00 85.25 198 CYS A C 1
ATOM 1519 O O . CYS A 1 198 ? -11.352 6.758 29.715 1.00 85.25 198 CYS A O 1
ATOM 1521 N N . CYS A 1 199 ? -13.032 5.555 30.616 1.00 82.31 199 CYS A N 1
ATOM 1522 C CA . CYS A 1 199 ? -13.938 6.691 30.826 1.00 82.31 199 CYS A CA 1
ATOM 1523 C C . CYS A 1 199 ? -13.341 7.745 31.778 1.00 82.31 199 CYS A C 1
ATOM 1525 O O . CYS A 1 199 ? -13.524 8.941 31.568 1.00 82.31 199 CYS A O 1
ATOM 1527 N N . GLN A 1 200 ? -12.589 7.317 32.802 1.00 80.19 200 GLN A N 1
ATOM 1528 C CA . GLN A 1 200 ? -11.914 8.219 33.746 1.00 80.19 200 GLN A CA 1
ATOM 1529 C C . GLN A 1 200 ? -10.615 8.823 33.199 1.00 80.19 200 GLN A C 1
ATOM 1531 O O . GLN A 1 200 ? -10.285 9.963 33.513 1.00 80.19 200 GLN A O 1
ATOM 1536 N N . CYS A 1 201 ? -9.848 8.058 32.421 1.00 73.06 201 CYS A N 1
ATOM 1537 C CA . CYS A 1 201 ? -8.502 8.441 32.004 1.00 73.06 201 CYS A CA 1
ATOM 1538 C C . CYS A 1 201 ? -8.496 9.357 30.773 1.00 73.06 201 CYS A C 1
ATOM 1540 O O . CYS A 1 201 ? -7.709 10.296 30.711 1.00 73.06 201 CYS A O 1
ATOM 1542 N N . CYS A 1 202 ? -9.364 9.113 29.791 1.00 64.19 202 CYS A N 1
ATOM 1543 C CA . CYS A 1 202 ? -9.206 9.707 28.461 1.00 64.19 202 CYS A CA 1
ATOM 1544 C C . CYS A 1 202 ? -10.059 10.958 28.202 1.00 64.19 202 CYS A C 1
ATOM 1546 O O . CYS A 1 202 ? -10.119 11.404 27.060 1.00 64.19 202 CYS A O 1
ATOM 1548 N N . ASN A 1 203 ? -10.722 11.529 29.218 1.00 60.66 203 ASN A N 1
ATOM 1549 C CA . ASN A 1 203 ? -11.632 12.680 29.069 1.00 60.66 203 ASN A CA 1
ATOM 1550 C C . ASN A 1 203 ? -12.702 12.478 27.966 1.00 60.66 203 ASN A C 1
ATOM 1552 O O . ASN A 1 203 ? -13.249 13.435 27.424 1.00 60.66 203 ASN A O 1
ATOM 1556 N N . LEU A 1 204 ? -12.991 11.214 27.629 1.00 60.84 204 LEU A N 1
ATOM 1557 C CA . LEU A 1 204 ? -13.989 10.768 26.651 1.00 60.84 204 LEU A CA 1
ATOM 1558 C C . LEU A 1 204 ? -15.363 10.646 27.326 1.00 60.84 204 LEU A C 1
ATOM 1560 O O . LEU A 1 204 ? -16.102 9.691 27.113 1.00 60.84 204 LEU A O 1
ATOM 1564 N N . SER A 1 205 ? -15.682 11.612 28.186 1.00 51.56 205 SER A N 1
ATOM 1565 C CA . SER A 1 205 ? -16.887 11.626 29.015 1.00 51.56 205 SER A CA 1
ATOM 1566 C C . SER A 1 205 ? -18.174 11.742 28.199 1.00 51.56 205 SER A C 1
ATOM 1568 O O . SER A 1 205 ? -19.225 11.455 28.737 1.00 51.56 205 SER A O 1
ATOM 1570 N N . ASP A 1 206 ? -18.101 12.131 26.923 1.00 53.28 206 ASP A N 1
ATOM 1571 C CA . ASP A 1 206 ? -19.259 12.295 26.030 1.00 53.28 206 ASP A CA 1
ATOM 1572 C C . ASP A 1 206 ? -19.671 11.001 25.297 1.00 53.28 206 ASP A C 1
ATOM 1574 O O . ASP A 1 206 ? -20.564 11.018 24.448 1.00 53.28 206 ASP A O 1
ATOM 1578 N N . VAL A 1 207 ? -19.028 9.865 25.589 1.00 62.34 207 VAL A N 1
ATOM 1579 C CA . VAL A 1 207 ? -19.390 8.576 24.985 1.00 62.34 207 VAL A CA 1
ATOM 1580 C C . VAL A 1 207 ? -20.605 7.991 25.729 1.00 62.34 207 VAL A C 1
ATOM 1582 O O . VAL A 1 207 ? -20.529 7.839 26.947 1.00 62.34 207 VAL A O 1
ATOM 1585 N N . PRO A 1 208 ? -21.704 7.602 25.041 1.00 63.53 208 PRO A N 1
ATOM 1586 C CA . PRO A 1 208 ? -22.941 7.118 25.677 1.0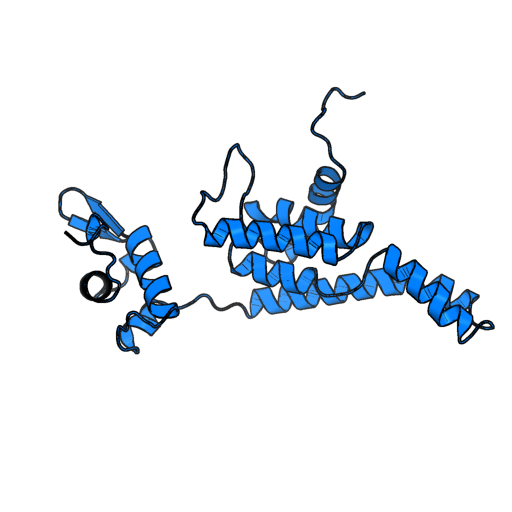0 63.53 208 PRO A CA 1
ATOM 1587 C C . PRO A 1 208 ? -22.725 5.961 26.656 1.00 63.53 208 PRO A C 1
ATOM 1589 O O . PRO A 1 208 ? -23.440 5.832 27.637 1.00 63.53 208 PRO A O 1
ATOM 1592 N N . VAL A 1 209 ? -21.701 5.148 26.395 1.00 66.88 209 VAL A N 1
ATOM 1593 C CA . VAL A 1 209 ? -21.357 3.942 27.155 1.00 66.88 209 VAL A CA 1
ATOM 1594 C C . VAL A 1 209 ? -20.638 4.247 28.483 1.00 66.88 209 VAL A C 1
ATOM 1596 O O . VAL A 1 209 ? -20.397 3.342 29.277 1.00 66.88 209 VAL A O 1
ATOM 1599 N N . CYS A 1 210 ? -20.267 5.508 28.730 1.00 68.44 210 CYS A N 1
ATOM 1600 C CA . CYS A 1 210 ? -19.631 5.953 29.973 1.00 68.44 210 CYS A CA 1
ATOM 1601 C C . CYS A 1 210 ? -20.623 6.497 31.025 1.00 68.44 210 CYS A C 1
ATOM 1603 O O . CYS A 1 210 ? -20.163 6.915 32.092 1.00 68.44 210 CYS A O 1
ATOM 1605 N N . PHE A 1 211 ? -21.935 6.508 30.739 1.00 61.91 211 PHE A N 1
ATOM 1606 C CA . PHE A 1 211 ? -22.996 7.054 31.602 1.00 61.91 211 PHE A CA 1
ATOM 1607 C C . PHE A 1 211 ? -23.872 5.985 32.259 1.00 61.91 211 PHE A C 1
ATOM 1609 O O . PHE A 1 211 ? -24.093 4.924 31.639 1.00 61.91 211 PHE A O 1
#

InterPro domains:
  IPR008276 Concentrative nucleoside transporter [PTHR10590] (1-152)
  IPR011657 Concentrative nucleoside transporter C-terminal domain [PF07662] (2-137)